Protein AF-A0A814KIV8-F1 (afdb_monomer_lite)

Organism: NCBI:txid1234261

Secondary structure (DSSP, 8-state):
--------SSHHHHHHHHHHHHHHHHHHHHHHHHHHHHHHHHHHHHHHHHHHHHHHHHHHHHHHHHHHHHHH--HHHHHHHHHHHTTS---TTSHHHHHHHHHHHHHHHHHT----------------TTS----EEE-TTS-EEEE--SS-----S-TTS-GGGSPPPPSPP--THHHHHHHHTT-S-------HHHH-TT-SSTTTSTTTSSSPPTT--------SSSS-TTS------SS-EEEEEE---SSS-TTTTHHHHHHHHHHHHHHHHHHHTT---SS-EEEEEES--TTTSHHHHHHHHHHHHT-

Sequence (315 aa):
MLFHKVFRGPLPLVITTVCIIFFGIGIIIGHFAILQSSTKVINSQNEWKTKANDESLEKDYFVNFVEKFLRSVDRNKIRQNLEYYSQRTHLAGTDDDYKEALYISQKWRDDGLSVTIHPYQGLLSYPHQTQPNIVSIFNGNGDIIYRTNGSELTYSQDEHLPVKQIVKPFLAFTPNGTVQFAEQHGAIGVILFSDPVDFAPLGTTDERVYPNSFYMPDMGIQRGSAYLGSGDILTQNYPATDRYVIVGNHFDSWTFGSIDDGSGMAISFELVRIFGIWLKAGWRPKRSIVFCAFGAEEYSTIGSMEWVQVAKSSF

Structure (mmCIF, N/CA/C/O backbone):
data_AF-A0A814KIV8-F1
#
_entry.id   AF-A0A814KIV8-F1
#
loop_
_atom_site.group_PDB
_atom_site.id
_atom_site.type_symbol
_atom_site.label_atom_id
_atom_site.label_alt_id
_atom_site.label_comp_id
_atom_site.label_asym_id
_atom_site.label_entity_id
_atom_site.label_seq_id
_atom_site.pdbx_PDB_ins_code
_atom_site.Cartn_x
_atom_site.Cartn_y
_atom_site.Cartn_z
_atom_site.occupancy
_atom_site.B_iso_or_equiv
_atom_site.auth_seq_id
_atom_site.auth_comp_id
_atom_site.auth_asym_id
_atom_site.auth_atom_id
_atom_site.pdbx_PDB_model_num
ATOM 1 N N . MET A 1 1 ? -63.086 75.784 -21.384 1.00 35.34 1 MET A N 1
ATOM 2 C CA . MET A 1 1 ? -62.360 74.503 -21.267 1.00 35.34 1 MET A CA 1
ATOM 3 C C . MET A 1 1 ? -61.957 74.346 -19.807 1.00 35.34 1 MET A C 1
ATOM 5 O O . MET A 1 1 ? -61.433 75.303 -19.260 1.00 35.34 1 MET A O 1
ATOM 9 N N . LEU A 1 2 ? -62.373 73.225 -19.206 1.00 43.00 2 LEU A N 1
ATOM 10 C CA . LEU A 1 2 ? -62.189 72.708 -17.837 1.00 43.00 2 LEU A CA 1
ATOM 11 C C . LEU A 1 2 ? -61.418 73.570 -16.823 1.00 43.00 2 LEU A C 1
ATOM 13 O O . LEU A 1 2 ? -60.247 73.793 -17.053 1.00 43.00 2 LEU A O 1
ATOM 17 N N . PHE A 1 3 ? -61.997 73.853 -15.645 1.00 38.97 3 PHE A N 1
ATOM 18 C CA . PHE A 1 3 ? -61.300 73.714 -14.352 1.00 38.97 3 PHE A CA 1
ATOM 19 C C . PHE A 1 3 ? -62.302 73.675 -13.168 1.00 38.97 3 PHE A C 1
ATOM 21 O O . PHE A 1 3 ? -63.122 74.566 -12.990 1.00 38.97 3 PHE A O 1
ATOM 28 N N . HIS A 1 4 ? -62.176 72.609 -12.366 1.00 40.88 4 HIS A N 1
ATOM 29 C CA . HIS A 1 4 ? -62.480 72.484 -10.928 1.00 40.88 4 HIS A CA 1
ATOM 30 C C . HIS A 1 4 ? -63.936 72.528 -10.413 1.00 40.88 4 HIS A C 1
ATOM 32 O O . HIS A 1 4 ? -64.436 73.545 -9.941 1.00 40.88 4 HIS A O 1
ATOM 38 N N . LYS A 1 5 ? -64.540 71.335 -10.288 1.00 43.12 5 LYS A N 1
ATOM 39 C CA . LYS A 1 5 ? -65.462 71.009 -9.184 1.00 43.12 5 LYS A CA 1
ATOM 40 C C . LYS A 1 5 ? -64.733 70.102 -8.189 1.00 43.12 5 LYS A C 1
ATOM 42 O O . LYS A 1 5 ? -64.516 68.924 -8.449 1.00 43.12 5 LYS A O 1
ATOM 47 N N . VAL A 1 6 ? -64.327 70.694 -7.070 1.00 50.09 6 VAL A N 1
ATOM 48 C CA . VAL A 1 6 ? -63.719 70.030 -5.912 1.00 50.09 6 VAL A CA 1
ATOM 49 C C . VAL A 1 6 ? -64.803 69.244 -5.167 1.00 50.09 6 VAL A C 1
ATOM 51 O O . VAL A 1 6 ? -65.851 69.793 -4.825 1.00 50.09 6 VAL A O 1
ATOM 54 N N . PHE A 1 7 ? -64.554 67.954 -4.937 1.00 47.59 7 PHE A N 1
ATOM 55 C CA . PHE A 1 7 ? -65.412 67.053 -4.168 1.00 47.59 7 PHE A CA 1
ATOM 56 C C . PHE A 1 7 ? -65.597 67.568 -2.728 1.00 47.59 7 PHE A C 1
ATOM 58 O O . PHE A 1 7 ? -64.665 67.562 -1.928 1.00 47.59 7 PHE A O 1
ATOM 65 N N . ARG A 1 8 ? -66.824 67.980 -2.389 1.00 51.19 8 ARG A N 1
ATOM 66 C CA . ARG A 1 8 ? -67.315 68.141 -1.013 1.00 51.19 8 ARG A CA 1
ATOM 67 C C . ARG A 1 8 ? -68.163 66.915 -0.661 1.00 51.19 8 ARG A C 1
ATOM 69 O O . ARG A 1 8 ? -69.315 66.827 -1.064 1.00 51.19 8 ARG A O 1
ATOM 76 N N . GLY A 1 9 ? -67.575 65.973 0.070 1.00 55.66 9 GLY A N 1
ATOM 77 C CA . GLY A 1 9 ? -68.227 64.810 0.683 1.00 55.66 9 GLY A CA 1
ATOM 78 C C . GLY A 1 9 ? -67.319 64.247 1.787 1.00 55.66 9 GLY A C 1
ATOM 79 O O . GLY A 1 9 ? -66.125 64.536 1.752 1.00 55.66 9 GLY A O 1
ATOM 80 N N . PRO A 1 10 ? -67.819 63.470 2.767 1.00 54.91 10 PRO A N 1
ATOM 81 C CA . PRO A 1 10 ? -67.071 63.079 3.979 1.00 54.91 10 PRO A CA 1
ATOM 82 C C . PRO A 1 10 ? -65.912 62.090 3.731 1.00 54.91 10 PRO A C 1
ATOM 84 O O . PRO A 1 10 ? -65.222 61.684 4.664 1.00 54.91 10 PRO A O 1
ATOM 87 N N . LEU A 1 11 ? -65.669 61.725 2.471 1.00 54.91 11 LEU A N 1
ATOM 88 C CA . LEU A 1 11 ? -64.679 60.744 2.034 1.00 54.91 11 LEU A CA 1
ATOM 89 C C . LEU A 1 11 ? -63.227 61.044 2.484 1.00 54.91 11 LEU A C 1
ATOM 91 O O . LEU A 1 11 ? -62.563 60.107 2.920 1.00 54.91 11 LEU A O 1
ATOM 95 N N . PRO A 1 12 ? -62.721 62.299 2.476 1.00 57.53 12 PRO A N 1
ATOM 96 C CA . PRO A 1 12 ? -61.362 62.594 2.939 1.00 57.53 12 PRO A CA 1
ATOM 97 C C . PRO A 1 12 ? -61.195 62.374 4.446 1.00 57.53 12 PRO A C 1
ATOM 99 O O . PRO A 1 12 ? -60.136 61.941 4.897 1.00 57.53 12 PRO A O 1
ATOM 102 N N . LEU A 1 13 ? -62.244 62.640 5.232 1.00 62.53 13 LEU A N 1
ATOM 103 C CA . LEU A 1 13 ? -62.204 62.505 6.687 1.00 62.53 13 LEU A CA 1
ATOM 104 C C . LEU A 1 13 ? -62.189 61.029 7.093 1.00 62.53 13 LEU A C 1
ATOM 106 O O . LEU A 1 13 ? -61.369 60.637 7.914 1.00 62.53 13 LEU A O 1
ATOM 110 N N . VAL A 1 14 ? -63.009 60.200 6.437 1.00 70.06 14 VAL A N 1
ATOM 111 C CA . VAL A 1 14 ? -63.037 58.745 6.662 1.00 70.06 14 VAL A CA 1
ATOM 112 C C . VAL A 1 14 ? -61.694 58.105 6.306 1.00 70.06 14 VAL A C 1
ATOM 114 O O . VAL A 1 14 ? -61.171 57.320 7.091 1.00 70.06 14 VAL A O 1
ATOM 117 N N . ILE A 1 15 ? -61.090 58.483 5.172 1.00 71.12 15 ILE A N 1
ATOM 118 C CA . ILE A 1 15 ? -59.766 57.977 4.775 1.00 71.12 15 ILE A CA 1
ATOM 119 C C . ILE A 1 15 ? -58.702 58.381 5.805 1.00 71.12 15 ILE A C 1
ATOM 121 O O . ILE A 1 15 ? -57.893 57.551 6.212 1.00 71.12 15 ILE A O 1
ATOM 125 N N . THR A 1 16 ? -58.739 59.625 6.289 1.00 70.69 16 THR A N 1
ATOM 126 C CA . THR A 1 16 ? -57.778 60.110 7.291 1.00 70.69 16 THR A CA 1
ATOM 127 C C . THR A 1 16 ? -57.926 59.364 8.622 1.00 70.69 16 THR A C 1
ATOM 129 O O . THR A 1 16 ? -56.928 58.944 9.204 1.00 70.69 16 THR A O 1
ATOM 132 N N . THR A 1 17 ? -59.158 59.124 9.085 1.00 74.44 17 THR A N 1
ATOM 133 C CA . THR A 1 17 ? -59.417 58.357 10.315 1.00 74.44 17 THR A CA 1
ATOM 134 C C . THR A 1 17 ? -58.957 56.904 10.190 1.00 74.44 17 THR A C 1
ATOM 136 O O . THR A 1 17 ? -58.329 56.382 11.109 1.00 74.44 17 THR A O 1
ATOM 139 N N . VAL A 1 18 ? -59.198 56.261 9.044 1.00 79.00 18 VAL A N 1
ATOM 140 C CA . VAL A 1 18 ? -58.747 54.885 8.782 1.00 79.00 18 VAL A CA 1
ATOM 141 C C . VAL A 1 18 ? -57.216 54.799 8.778 1.00 79.00 18 VAL A C 1
ATOM 143 O O . VAL A 1 18 ? -56.657 53.905 9.413 1.00 79.00 18 VAL A O 1
ATOM 146 N N . CYS A 1 19 ? -56.521 55.761 8.164 1.00 73.94 19 CYS A N 1
ATOM 147 C CA . CYS A 1 19 ? -55.056 55.811 8.177 1.00 73.94 19 CYS A CA 1
ATOM 148 C C . CYS A 1 19 ? -54.475 55.963 9.593 1.00 73.94 19 CYS A C 1
ATOM 150 O O . CYS A 1 19 ? -53.490 55.301 9.914 1.00 73.94 19 CYS A O 1
ATOM 152 N N . ILE A 1 20 ? -55.090 56.780 10.458 1.00 80.75 20 ILE A N 1
ATOM 153 C CA . ILE A 1 20 ? -54.644 56.950 11.854 1.00 80.75 20 ILE A CA 1
ATOM 154 C C . ILE A 1 20 ? -54.809 55.646 12.646 1.00 80.75 20 ILE A C 1
ATOM 156 O O . ILE A 1 20 ? -53.914 55.274 13.405 1.00 80.75 20 ILE A O 1
ATOM 160 N N . ILE A 1 21 ? -55.912 54.921 12.436 1.00 83.62 21 ILE A N 1
ATOM 161 C CA . ILE A 1 21 ? -56.153 53.627 13.091 1.00 83.62 21 ILE A CA 1
ATOM 162 C C . ILE A 1 21 ? -55.108 52.597 12.646 1.00 83.62 21 ILE A C 1
ATOM 164 O O . ILE A 1 21 ? -54.489 51.954 13.494 1.00 83.62 21 ILE A O 1
ATOM 168 N N . PHE A 1 22 ? -54.849 52.470 11.340 1.00 78.50 22 PHE A N 1
ATOM 169 C CA . PHE A 1 22 ? -53.830 51.540 10.837 1.00 78.50 22 PHE A CA 1
ATOM 170 C C . PHE A 1 22 ? -52.415 51.910 11.293 1.00 78.50 22 PHE A C 1
ATOM 172 O O . PHE A 1 22 ? -51.631 51.018 11.614 1.00 78.50 22 PHE A O 1
ATOM 179 N N . PHE A 1 23 ? -52.094 53.203 11.395 1.00 77.06 23 PHE A N 1
ATOM 180 C CA . PHE A 1 23 ? -50.808 53.656 11.923 1.00 77.06 23 PHE A CA 1
ATOM 181 C C . PHE A 1 23 ? -50.654 53.323 13.416 1.00 77.06 23 PHE A C 1
ATOM 183 O O . PHE A 1 23 ? -49.614 52.812 13.830 1.00 77.06 23 PHE A O 1
ATOM 190 N N . GLY A 1 24 ? -51.710 53.515 14.216 1.00 82.00 24 GLY A N 1
ATOM 191 C CA . GLY A 1 24 ? -51.735 53.123 15.628 1.00 82.00 24 GLY A CA 1
ATOM 192 C C . GLY A 1 24 ? -51.576 51.613 15.831 1.00 82.00 24 GLY A C 1
ATOM 193 O O . GLY A 1 24 ? -50.772 51.184 16.658 1.00 82.00 24 GLY A O 1
ATOM 194 N N . ILE A 1 25 ? -52.270 50.798 15.028 1.00 84.62 25 ILE A N 1
ATOM 195 C CA . ILE A 1 25 ? -52.121 49.333 15.036 1.00 84.62 25 ILE A CA 1
ATOM 196 C C . ILE A 1 25 ? -50.693 48.935 14.636 1.00 84.62 25 ILE A C 1
ATOM 198 O O . ILE A 1 25 ? -50.098 48.077 15.284 1.00 84.62 25 ILE A O 1
ATOM 202 N N . GLY A 1 26 ? -50.110 49.590 13.6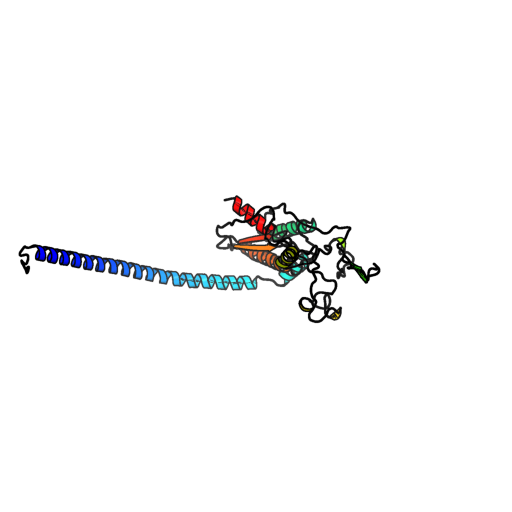26 1.00 77.44 26 GLY A N 1
ATOM 203 C CA . GLY A 1 26 ? -48.725 49.368 13.205 1.00 77.44 26 GLY A CA 1
ATOM 204 C C . GLY A 1 26 ? -47.704 49.647 14.313 1.00 77.44 26 GLY A C 1
ATOM 205 O O . GLY A 1 26 ? -46.784 48.852 14.503 1.00 77.44 26 GLY A O 1
ATOM 206 N N . ILE A 1 27 ? -47.893 50.714 15.098 1.00 80.56 27 ILE A N 1
ATOM 207 C CA . ILE A 1 27 ? -47.038 51.029 16.256 1.00 80.56 27 ILE A CA 1
ATOM 208 C C . ILE A 1 27 ? -47.179 49.968 17.351 1.00 80.56 27 ILE A C 1
ATOM 210 O O . ILE A 1 27 ? -46.173 49.536 17.909 1.00 80.56 27 ILE A O 1
ATOM 214 N N . ILE A 1 28 ? -48.403 49.521 17.647 1.00 82.00 28 ILE A N 1
ATOM 215 C CA . ILE A 1 28 ? -48.654 48.493 18.667 1.00 82.00 28 ILE A CA 1
ATOM 216 C C . ILE A 1 28 ? -48.010 47.164 18.252 1.00 82.00 28 ILE A C 1
ATOM 218 O O . ILE A 1 28 ? -47.276 46.566 19.039 1.00 82.00 28 ILE A O 1
ATOM 222 N N . ILE A 1 29 ? -48.213 46.732 17.002 1.00 78.69 29 ILE A N 1
ATOM 223 C CA . ILE A 1 29 ? -47.579 45.525 16.455 1.00 78.69 29 ILE A CA 1
ATOM 224 C C . ILE A 1 29 ? -46.054 45.668 16.487 1.00 78.69 29 ILE A C 1
ATOM 226 O O . ILE A 1 29 ? -45.375 44.751 16.940 1.00 78.69 29 ILE A O 1
ATOM 230 N N . GLY A 1 30 ? -45.511 46.820 16.081 1.00 70.19 30 GLY A N 1
ATOM 231 C CA . GLY A 1 30 ? -44.077 47.1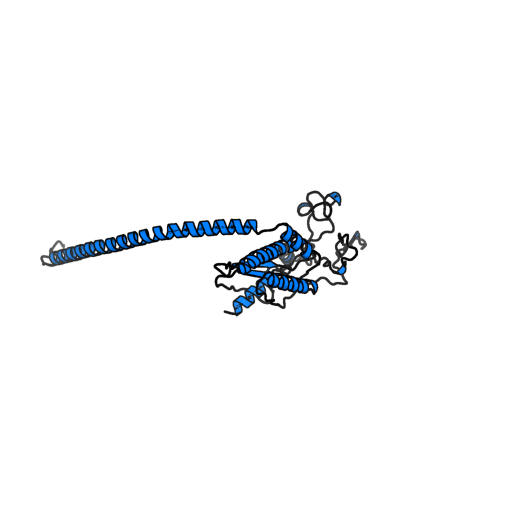02 16.146 1.00 70.19 30 GLY A CA 1
ATOM 232 C C . GLY A 1 30 ? -43.520 47.019 17.569 1.00 70.19 30 GLY A C 1
ATOM 233 O O . GLY A 1 30 ? -42.511 46.357 17.793 1.00 70.19 30 GLY A O 1
ATOM 234 N N . HIS A 1 31 ? -44.198 47.617 18.551 1.00 72.62 31 HIS A N 1
ATOM 235 C CA . HIS A 1 31 ? -43.779 47.604 19.954 1.00 72.62 31 HIS A CA 1
ATOM 236 C C . HIS A 1 31 ? -43.742 46.181 20.532 1.00 72.62 31 HIS A C 1
ATOM 238 O O . HIS A 1 31 ? -42.735 45.779 21.119 1.00 72.62 31 HIS A O 1
ATOM 244 N N . PHE A 1 32 ? -44.791 45.381 20.308 1.00 73.56 32 PHE A N 1
ATOM 245 C CA . PHE A 1 32 ? -44.845 44.003 20.808 1.00 73.56 32 PHE A CA 1
ATOM 246 C C . PHE A 1 32 ? -43.939 43.037 20.025 1.00 73.56 32 PHE A C 1
ATOM 248 O O . PHE A 1 32 ? -43.352 42.139 20.630 1.00 73.56 32 PHE A O 1
ATOM 255 N N . ALA A 1 33 ? -43.741 43.243 18.719 1.00 67.75 33 ALA A N 1
ATOM 256 C CA . ALA A 1 33 ? -42.797 42.462 17.916 1.00 67.75 33 ALA A CA 1
ATOM 257 C C . ALA A 1 33 ? -41.332 42.752 18.295 1.00 67.75 33 ALA A C 1
ATOM 259 O O . ALA A 1 33 ? -40.523 41.828 18.391 1.00 67.75 33 ALA A O 1
ATOM 260 N N . ILE A 1 34 ? -40.986 44.014 18.583 1.00 58.50 34 ILE A N 1
ATOM 261 C CA . ILE A 1 34 ? -39.645 44.408 19.049 1.00 58.50 34 ILE A CA 1
ATOM 262 C C . ILE A 1 34 ? -39.390 43.916 20.482 1.00 58.50 34 ILE A C 1
ATOM 264 O O . ILE A 1 34 ? -38.271 43.495 20.788 1.00 58.50 34 ILE A O 1
ATOM 268 N N . LEU A 1 35 ? -40.409 43.887 21.348 1.00 55.06 35 LEU A N 1
ATOM 269 C CA . LEU A 1 35 ? -40.305 43.281 22.680 1.00 55.06 35 LEU A CA 1
ATOM 270 C C . LEU A 1 35 ? -40.113 41.760 22.599 1.00 55.06 35 LEU A C 1
ATOM 272 O O . LEU A 1 35 ? -39.230 41.233 23.274 1.00 55.06 35 LEU A O 1
ATOM 276 N N . GLN A 1 36 ? -40.839 41.048 21.729 1.00 55.00 36 GLN A N 1
ATOM 277 C CA . GLN A 1 36 ? -40.594 39.617 21.495 1.00 55.00 36 GLN A CA 1
ATOM 278 C C . GLN A 1 36 ? -39.199 39.354 20.916 1.00 55.00 36 GLN A C 1
ATOM 280 O O . GLN A 1 36 ? -38.526 38.433 21.375 1.00 55.00 36 GLN A O 1
ATOM 285 N N . SER A 1 37 ? -38.733 40.181 19.974 1.00 51.12 37 SER A N 1
ATOM 286 C CA . SER A 1 37 ? -37.370 40.124 19.431 1.00 51.12 37 SER A CA 1
ATOM 287 C C . SER A 1 37 ? -36.320 40.331 20.524 1.00 51.12 37 SER A C 1
ATOM 289 O O . SER A 1 37 ? -35.412 39.520 20.666 1.00 51.12 37 SER A O 1
ATOM 291 N N . SER A 1 38 ? -36.478 41.361 21.356 1.00 48.19 38 SER A N 1
ATOM 292 C CA . SER A 1 38 ? -35.564 41.656 22.466 1.00 48.19 38 SER A CA 1
ATOM 293 C C . SER A 1 38 ? -35.549 40.537 23.512 1.00 48.19 38 SER A C 1
ATOM 295 O O . SER A 1 38 ? -34.486 40.166 23.995 1.00 48.19 38 SER A O 1
ATOM 297 N N . THR A 1 39 ? -36.700 39.924 23.805 1.00 52.62 39 THR A N 1
ATOM 298 C CA . THR A 1 39 ? -36.793 38.787 24.741 1.00 52.62 39 THR A CA 1
ATOM 299 C C . THR A 1 39 ? -36.157 37.519 24.155 1.00 52.62 39 THR A C 1
ATOM 301 O O . THR A 1 39 ? -35.467 36.791 24.865 1.00 52.62 39 THR A O 1
ATOM 304 N N . LYS A 1 40 ? -36.304 37.277 22.841 1.00 49.62 40 LYS A N 1
ATOM 305 C CA . LYS A 1 40 ? -35.596 36.206 22.113 1.00 49.62 40 LYS A CA 1
ATOM 306 C C . LYS A 1 40 ? -34.084 36.430 22.103 1.00 49.62 40 LYS A C 1
ATOM 308 O O . LYS A 1 40 ? -33.337 35.477 22.290 1.00 49.62 40 LYS A O 1
ATOM 313 N N . VAL A 1 41 ? -33.638 37.675 21.934 1.00 51.03 41 VAL A N 1
ATOM 314 C CA . VAL A 1 41 ? -32.218 38.049 21.975 1.00 51.03 41 VAL A CA 1
ATOM 315 C C . VAL A 1 41 ? -31.654 37.872 23.384 1.00 51.03 41 VAL A C 1
ATOM 317 O O . VAL A 1 41 ? -30.605 37.257 23.519 1.00 51.03 41 VAL A O 1
ATOM 320 N N . ILE A 1 42 ? -32.358 38.290 24.439 1.00 48.94 42 ILE A N 1
ATOM 321 C CA . ILE A 1 42 ? -31.920 38.094 25.833 1.00 48.94 42 ILE A CA 1
ATOM 322 C C . ILE A 1 42 ? -31.894 36.601 26.214 1.00 48.94 42 ILE A C 1
ATOM 324 O O . ILE A 1 42 ? -30.946 36.153 26.857 1.00 48.94 42 ILE A O 1
ATOM 328 N N . ASN A 1 43 ? -32.860 35.798 25.753 1.00 47.75 43 ASN A N 1
ATOM 329 C CA . ASN A 1 43 ? -32.842 34.343 25.957 1.00 47.75 43 ASN A CA 1
ATOM 330 C C . ASN A 1 43 ? -31.713 33.660 25.165 1.00 47.75 43 ASN A C 1
ATOM 332 O O . ASN A 1 43 ? -30.999 32.840 25.734 1.00 47.75 43 ASN A O 1
ATOM 336 N N . SER A 1 44 ? -31.455 34.078 23.919 1.00 49.16 44 SER A N 1
ATOM 337 C CA . SER A 1 44 ? -30.261 33.652 23.167 1.00 49.16 44 SER A CA 1
ATOM 338 C C . SER A 1 44 ? -28.961 34.116 23.837 1.00 49.16 44 SER A C 1
ATOM 340 O O . SER A 1 44 ? -27.928 33.456 23.728 1.00 49.16 44 SER A O 1
ATOM 342 N N . GLN A 1 45 ? -29.016 35.226 24.591 1.00 44.12 45 GLN A N 1
ATOM 343 C CA . GLN A 1 45 ? -27.880 35.726 25.347 1.00 44.12 45 GLN A CA 1
ATOM 344 C C . GLN A 1 45 ? -27.559 34.928 26.615 1.00 44.12 45 GLN A C 1
ATOM 346 O O . GLN A 1 45 ? -26.401 34.797 27.010 1.00 44.12 45 GLN A O 1
ATOM 351 N N . ASN A 1 46 ? -28.576 34.328 27.218 1.00 45.62 46 ASN A N 1
ATOM 352 C CA . ASN A 1 46 ? -28.395 33.389 28.317 1.00 45.62 46 ASN A CA 1
ATOM 353 C C . ASN A 1 46 ? -28.028 31.973 27.811 1.00 45.62 46 ASN A C 1
ATOM 355 O O . ASN A 1 46 ? -27.338 31.238 28.519 1.00 45.62 46 ASN A O 1
ATOM 359 N N . GLU A 1 47 ? -28.370 31.620 26.563 1.00 43.03 47 GLU A N 1
ATOM 360 C CA . GLU A 1 47 ? -27.878 30.409 25.878 1.00 43.03 47 GLU A CA 1
ATOM 361 C C . GLU A 1 47 ? -26.399 30.501 25.442 1.00 43.03 47 GLU A C 1
ATOM 363 O O . GLU A 1 47 ? -25.674 29.511 25.541 1.00 43.03 47 GLU A O 1
ATOM 368 N N . TRP A 1 48 ? -25.875 31.662 25.011 1.00 36.03 48 TRP A N 1
ATOM 369 C CA . TRP A 1 48 ? -24.430 31.756 24.705 1.00 36.03 48 TRP A CA 1
ATOM 370 C C . TRP A 1 48 ? -23.559 31.687 25.961 1.00 36.03 48 TRP A C 1
ATOM 372 O O . TRP A 1 48 ? -22.461 31.139 25.911 1.00 36.03 48 TRP A O 1
ATOM 382 N N . LYS A 1 49 ? -24.050 32.177 27.108 1.00 39.59 49 LYS A N 1
ATOM 383 C CA . LYS A 1 49 ? -23.337 32.048 28.389 1.00 39.59 49 LYS A CA 1
ATOM 384 C C . LYS A 1 49 ? -23.286 30.609 28.904 1.00 39.59 49 LYS A C 1
ATOM 386 O O . LYS A 1 49 ? -22.376 30.279 29.654 1.00 39.59 49 LYS A O 1
ATOM 391 N N . THR A 1 50 ? -24.214 29.750 28.483 1.00 46.50 50 THR A N 1
ATOM 392 C CA . THR A 1 50 ? -24.142 28.302 28.739 1.00 46.50 50 THR A CA 1
ATOM 393 C C . THR A 1 50 ? -23.277 27.576 27.701 1.00 46.50 50 THR A C 1
ATOM 395 O O . THR A 1 50 ? -22.549 26.664 28.081 1.00 46.50 50 THR A O 1
ATOM 398 N N . LYS A 1 51 ? -23.228 28.037 26.439 1.00 43.47 51 LYS A N 1
ATOM 399 C CA . LYS A 1 51 ? -22.289 27.526 25.413 1.00 43.47 51 LYS A CA 1
ATOM 400 C C . LYS A 1 51 ? -20.819 27.897 25.634 1.00 43.47 51 LYS A C 1
ATOM 402 O O . LYS A 1 51 ? -19.950 27.126 25.250 1.00 43.47 51 LYS A O 1
ATOM 407 N N . ALA A 1 52 ? -20.518 29.026 26.273 1.00 42.78 52 ALA A N 1
ATOM 408 C CA . ALA A 1 52 ? -19.134 29.427 26.551 1.00 42.78 52 ALA A CA 1
ATOM 409 C C . ALA A 1 52 ? -18.407 28.461 27.512 1.00 42.78 52 ALA A C 1
ATOM 411 O O . ALA A 1 52 ? -17.193 28.307 27.418 1.00 42.78 52 ALA A O 1
ATOM 412 N N . ASN A 1 53 ? -19.147 27.770 28.388 1.00 45.91 53 ASN A N 1
ATOM 413 C CA . ASN A 1 53 ? -18.601 26.696 29.226 1.00 45.91 53 ASN A CA 1
ATOM 414 C C . ASN A 1 53 ? -18.406 25.383 28.441 1.00 45.91 53 ASN A C 1
ATOM 416 O O . ASN A 1 53 ? -17.534 24.589 28.784 1.00 45.91 53 ASN A O 1
ATOM 420 N N . ASP A 1 54 ? -19.198 25.160 27.389 1.00 50.69 54 ASP A N 1
ATOM 421 C CA . ASP A 1 54 ? -19.141 23.974 26.524 1.00 50.69 54 ASP A CA 1
ATOM 422 C C . ASP A 1 54 ? -17.960 24.063 25.539 1.00 50.69 54 ASP A C 1
ATOM 424 O O . ASP A 1 54 ? -17.220 23.102 25.364 1.00 50.69 54 ASP A O 1
ATOM 428 N N . GLU A 1 55 ? -17.675 25.253 24.992 1.00 50.75 55 GLU A N 1
ATOM 429 C CA . GLU A 1 55 ? -16.496 25.484 24.141 1.00 50.75 55 GLU A CA 1
ATOM 430 C C . GLU A 1 55 ? -15.172 25.337 24.904 1.00 50.75 55 GLU A C 1
ATOM 432 O O . GLU A 1 55 ? -14.211 24.789 24.361 1.00 50.75 55 GLU A O 1
ATOM 437 N N . SER A 1 56 ? -15.096 25.782 26.166 1.00 53.44 56 SER A N 1
ATOM 438 C CA . SER A 1 56 ? -13.901 25.562 26.990 1.00 53.44 56 SER A CA 1
ATOM 439 C C . SER A 1 56 ? -13.702 24.083 27.322 1.00 53.44 56 SER A C 1
ATOM 441 O O . SER A 1 56 ? -12.582 23.593 27.234 1.00 53.44 56 SER A O 1
ATOM 443 N N . LEU A 1 57 ? -14.781 23.352 27.627 1.00 54.22 57 LEU A N 1
ATOM 444 C CA . LEU A 1 57 ? -14.724 21.918 27.924 1.00 54.22 57 LEU A CA 1
ATOM 445 C C . LEU A 1 57 ? -14.404 21.078 26.680 1.00 54.22 57 LEU A C 1
ATOM 447 O O . LEU A 1 57 ? -13.603 20.149 26.772 1.00 54.22 57 LEU A O 1
ATOM 451 N N . GLU A 1 58 ? -14.971 21.400 25.512 1.00 52.88 58 GLU A N 1
ATOM 452 C CA . GLU A 1 58 ? -14.629 20.738 24.246 1.00 52.88 58 GLU A CA 1
ATOM 453 C C . GLU A 1 58 ? -13.181 21.032 23.835 1.00 52.88 58 GLU A C 1
ATOM 455 O O . GLU A 1 58 ? -12.478 20.129 23.373 1.00 52.88 58 GLU A O 1
ATOM 460 N N . LYS A 1 59 ? -12.700 22.263 24.051 1.00 55.31 59 LYS A N 1
ATOM 461 C CA . LYS A 1 59 ? -11.303 22.635 23.801 1.00 55.31 59 LYS A CA 1
ATOM 462 C C . LYS A 1 59 ? -10.345 21.916 24.749 1.00 55.31 59 LYS A C 1
ATOM 464 O O . LYS A 1 59 ? -9.351 21.365 24.282 1.00 55.31 59 LYS A O 1
ATOM 469 N N . ASP A 1 60 ? -10.657 21.856 26.040 1.00 62.12 60 ASP A N 1
ATOM 470 C CA . ASP A 1 60 ? -9.853 21.138 27.032 1.00 62.12 60 ASP A CA 1
ATOM 471 C C . ASP A 1 60 ? -9.858 19.631 26.760 1.00 62.12 60 ASP A C 1
ATOM 473 O O . ASP A 1 60 ? -8.817 18.978 26.829 1.00 62.12 60 ASP A O 1
ATOM 477 N N . TYR A 1 61 ? -11.004 19.062 26.379 1.00 63.56 61 TYR A N 1
ATOM 478 C CA . TYR A 1 61 ? -11.094 17.669 25.946 1.00 63.56 61 TYR A CA 1
ATOM 479 C C . TYR A 1 61 ? -10.242 17.412 24.699 1.00 63.56 61 TYR A C 1
ATOM 481 O O . TYR A 1 61 ? -9.504 16.428 24.655 1.00 63.56 61 TYR A O 1
ATOM 489 N N . PHE A 1 62 ? -10.305 18.295 23.700 1.00 62.66 62 PHE A N 1
ATOM 490 C CA . PHE A 1 62 ? -9.527 18.173 22.471 1.00 62.66 62 PHE A CA 1
ATOM 491 C C . PHE A 1 62 ? -8.019 18.258 22.733 1.00 62.66 62 PHE A C 1
ATOM 493 O O . PHE A 1 62 ? -7.275 17.402 22.262 1.00 62.66 62 PHE A O 1
ATOM 500 N N . VAL A 1 63 ? -7.562 19.232 23.524 1.00 67.00 63 VAL A N 1
ATOM 501 C CA . VAL A 1 63 ? -6.141 19.377 23.881 1.00 67.00 63 VAL A CA 1
ATOM 502 C C . VAL A 1 63 ? -5.655 18.156 24.661 1.00 67.00 63 VAL A C 1
ATOM 504 O O . VAL A 1 63 ? -4.655 17.549 24.281 1.00 67.00 63 VAL A O 1
ATOM 507 N N . ASN A 1 64 ? -6.406 17.718 25.677 1.00 75.94 64 ASN A N 1
ATOM 508 C CA . ASN A 1 64 ? -6.070 16.518 26.447 1.00 75.94 64 ASN A CA 1
ATOM 509 C C . ASN A 1 64 ? -6.044 15.256 25.571 1.00 75.94 64 ASN A C 1
ATOM 511 O O . ASN A 1 64 ? -5.175 14.399 25.739 1.00 75.94 64 ASN A O 1
ATOM 515 N N . PHE A 1 65 ? -6.976 15.133 24.621 1.00 78.44 65 PHE A N 1
ATOM 516 C CA . PHE A 1 65 ? -6.990 14.044 23.649 1.00 78.44 65 PHE A CA 1
ATOM 517 C C . PHE A 1 65 ? -5.738 14.069 22.772 1.00 78.44 65 PHE A C 1
ATOM 519 O O . PHE A 1 65 ? -5.076 13.040 22.654 1.00 78.44 65 PHE A O 1
ATOM 526 N N . VAL A 1 66 ? -5.400 15.221 22.182 1.00 77.81 66 VAL A N 1
ATOM 527 C CA . VAL A 1 66 ? -4.243 15.369 21.287 1.00 77.81 66 VAL A CA 1
ATOM 528 C C . VAL A 1 66 ? -2.948 15.070 22.033 1.00 77.81 66 VAL A C 1
ATOM 530 O O . VAL A 1 66 ? -2.139 14.285 21.546 1.00 77.81 66 VAL A O 1
ATOM 533 N N . GLU A 1 67 ? -2.761 15.607 23.238 1.00 82.19 67 GLU A N 1
ATOM 534 C CA . GLU A 1 67 ? -1.573 15.316 24.045 1.00 82.19 67 GLU A CA 1
ATOM 535 C C . GLU A 1 67 ? -1.470 13.833 24.404 1.00 82.19 67 GLU A C 1
ATOM 537 O O . GLU A 1 67 ? -0.410 13.222 24.247 1.00 82.19 67 GLU A O 1
ATOM 542 N N . LYS A 1 68 ? -2.575 13.227 24.856 1.00 86.25 68 LYS A N 1
ATOM 543 C CA . LYS A 1 68 ? -2.617 11.795 25.169 1.00 86.25 68 LYS A CA 1
ATOM 544 C C . LYS A 1 68 ? -2.327 10.948 23.929 1.00 86.25 68 LYS A C 1
ATOM 546 O O . LYS A 1 68 ? -1.610 9.951 24.031 1.00 86.25 68 LYS A O 1
ATOM 551 N N . PHE A 1 69 ? -2.869 11.335 22.776 1.00 87.38 69 PHE A N 1
ATOM 552 C CA . PHE A 1 69 ? -2.657 10.661 21.500 1.00 87.38 69 PHE A CA 1
ATOM 553 C C . PHE A 1 69 ? -1.187 10.727 21.090 1.00 87.38 69 PHE A C 1
ATOM 555 O O . PHE A 1 69 ? -0.568 9.682 20.917 1.00 87.38 69 PHE A O 1
ATOM 562 N N . LEU A 1 70 ? -0.601 11.927 21.040 1.00 87.12 70 LEU A N 1
ATOM 563 C CA . LEU A 1 70 ? 0.803 12.128 20.673 1.00 87.12 70 LEU A CA 1
ATOM 564 C C . LEU A 1 70 ? 1.761 11.362 21.593 1.00 87.12 70 LEU A C 1
ATOM 566 O O . LEU A 1 70 ? 2.743 10.804 21.118 1.00 87.12 70 LEU A O 1
ATOM 570 N N . ARG A 1 71 ? 1.455 11.267 22.894 1.00 92.06 71 ARG A N 1
ATOM 571 C CA . ARG A 1 71 ? 2.230 10.455 23.850 1.00 92.06 71 ARG A CA 1
ATOM 572 C C . ARG A 1 71 ? 2.057 8.945 23.671 1.00 92.06 71 ARG A C 1
ATOM 574 O O . ARG A 1 71 ? 2.877 8.188 24.178 1.00 92.06 71 ARG A O 1
ATOM 581 N N . SER A 1 72 ? 0.981 8.506 23.019 1.00 93.94 72 SER A N 1
ATOM 582 C CA . SER A 1 72 ? 0.704 7.084 22.778 1.00 93.94 72 SER A CA 1
ATOM 583 C C . SER A 1 72 ? 1.391 6.549 21.518 1.00 93.94 72 SER A C 1
ATOM 585 O O . SER A 1 72 ? 1.518 5.330 21.391 1.00 93.94 72 SER A O 1
ATOM 587 N N . VAL A 1 73 ? 1.821 7.441 20.616 1.00 94.56 73 VAL A N 1
ATOM 588 C CA . VAL A 1 73 ? 2.555 7.096 19.392 1.00 94.56 73 VAL A CA 1
ATOM 589 C C . VAL A 1 73 ? 3.958 6.615 19.741 1.00 94.56 73 VAL A C 1
ATOM 591 O O . VAL A 1 73 ? 4.753 7.344 20.331 1.00 94.56 73 VAL A O 1
ATOM 594 N N . ASP A 1 74 ? 4.280 5.394 19.323 1.00 96.06 74 ASP A N 1
ATOM 595 C CA . ASP A 1 74 ? 5.585 4.778 19.521 1.00 96.06 74 ASP A CA 1
ATOM 596 C C . ASP A 1 74 ? 6.311 4.600 18.179 1.00 96.06 74 ASP A C 1
ATOM 598 O O . ASP A 1 74 ? 5.969 3.754 17.348 1.00 96.06 74 ASP A O 1
ATOM 602 N N . ARG A 1 75 ? 7.384 5.376 17.983 1.00 96.00 75 ARG A N 1
ATOM 603 C CA . ARG A 1 75 ? 8.246 5.284 16.794 1.00 96.00 75 ARG A CA 1
ATOM 604 C C . ARG A 1 75 ? 8.804 3.871 16.590 1.00 96.00 75 ARG A C 1
ATOM 606 O O . ARG A 1 75 ? 8.960 3.452 15.445 1.00 96.00 75 ARG A O 1
ATOM 613 N N . ASN A 1 76 ? 9.123 3.143 17.659 1.00 97.06 76 ASN A N 1
ATOM 614 C CA . ASN A 1 76 ? 9.679 1.796 17.538 1.00 97.06 76 ASN A CA 1
ATOM 615 C C . ASN A 1 76 ? 8.634 0.816 17.007 1.00 97.06 76 ASN A C 1
ATOM 617 O O . ASN A 1 76 ? 8.984 -0.085 16.251 1.00 97.06 76 ASN A O 1
ATOM 621 N N . LYS A 1 77 ? 7.354 1.015 17.346 1.00 96.50 77 LYS A N 1
ATOM 622 C CA . LYS A 1 77 ? 6.254 0.220 16.789 1.00 96.50 77 LYS A CA 1
ATOM 623 C C . LYS A 1 77 ? 6.045 0.505 15.313 1.00 96.50 77 LYS A C 1
ATOM 625 O O . LYS A 1 77 ? 5.946 -0.443 14.545 1.00 96.50 77 LYS A O 1
ATOM 630 N N . ILE A 1 78 ? 6.090 1.773 14.907 1.00 96.88 78 ILE A N 1
ATOM 631 C CA . ILE A 1 78 ? 6.031 2.150 13.486 1.00 96.88 78 ILE A CA 1
ATOM 632 C C . ILE A 1 78 ? 7.193 1.510 12.715 1.00 96.88 78 ILE A C 1
ATOM 634 O O . ILE A 1 78 ? 6.970 0.891 11.680 1.00 96.88 78 ILE A O 1
ATOM 638 N N . ARG A 1 79 ? 8.422 1.585 13.246 1.00 94.75 79 ARG A N 1
ATOM 639 C CA . ARG A 1 79 ? 9.595 0.945 12.633 1.00 94.75 79 ARG A CA 1
ATOM 640 C C . ARG A 1 79 ? 9.416 -0.571 12.499 1.00 94.75 79 ARG A C 1
ATOM 642 O O . ARG A 1 79 ? 9.619 -1.091 11.413 1.00 94.75 79 ARG A O 1
ATOM 649 N N . GLN A 1 80 ? 9.023 -1.260 13.572 1.00 95.00 80 GLN A N 1
ATOM 650 C CA . GLN A 1 80 ? 8.804 -2.715 13.564 1.00 95.00 80 GLN A CA 1
ATOM 651 C C . GLN A 1 80 ? 7.712 -3.125 12.573 1.00 95.00 80 GLN A C 1
ATOM 653 O O . GLN A 1 80 ? 7.857 -4.127 11.879 1.00 95.00 80 GLN A O 1
ATOM 658 N N . ASN A 1 81 ? 6.626 -2.349 12.501 1.00 95.06 81 ASN A N 1
ATOM 659 C CA . ASN A 1 81 ? 5.561 -2.584 11.536 1.00 95.06 81 ASN A CA 1
ATOM 660 C C . ASN A 1 81 ? 6.099 -2.461 10.103 1.00 95.06 81 ASN A C 1
ATOM 662 O O . ASN A 1 81 ? 5.877 -3.367 9.312 1.00 95.06 81 ASN A O 1
ATOM 666 N N . LEU A 1 82 ? 6.844 -1.394 9.789 1.00 94.62 82 LEU A N 1
ATOM 667 C CA . LEU A 1 82 ? 7.404 -1.186 8.451 1.00 94.62 82 LEU A CA 1
ATOM 668 C C . LEU A 1 82 ? 8.437 -2.257 8.069 1.00 94.62 82 LEU A C 1
ATOM 670 O O . LEU A 1 82 ? 8.435 -2.749 6.942 1.00 94.62 82 LEU A O 1
ATOM 674 N N . GLU A 1 83 ? 9.308 -2.635 9.006 1.00 90.19 83 GLU A N 1
ATOM 675 C CA . GLU A 1 83 ? 10.289 -3.705 8.804 1.00 90.19 83 GLU A CA 1
ATOM 676 C C . GLU A 1 83 ? 9.619 -5.040 8.502 1.00 90.19 83 GLU A C 1
ATOM 678 O O . GLU A 1 83 ? 10.113 -5.769 7.657 1.00 90.19 83 GLU A O 1
ATOM 683 N N . TYR A 1 84 ? 8.530 -5.381 9.194 1.00 87.44 84 TYR A N 1
ATOM 684 C CA . TYR A 1 84 ? 7.787 -6.607 8.913 1.00 87.44 84 TYR A CA 1
ATOM 685 C C . TYR A 1 84 ? 7.098 -6.535 7.552 1.00 87.44 84 TYR A C 1
ATOM 687 O O . TYR A 1 84 ? 7.215 -7.454 6.747 1.00 87.44 84 TYR A O 1
ATOM 695 N N . TYR A 1 85 ? 6.404 -5.427 7.310 1.00 85.38 85 TYR A N 1
ATOM 696 C CA . TYR A 1 85 ? 5.566 -5.235 6.137 1.00 85.38 85 TYR A CA 1
ATOM 697 C C . TYR A 1 85 ? 6.374 -5.292 4.836 1.00 85.38 85 TYR A C 1
ATOM 699 O O . TYR A 1 85 ? 6.003 -5.979 3.896 1.00 85.38 85 TYR A O 1
ATOM 707 N N . SER A 1 86 ? 7.558 -4.677 4.827 1.00 87.00 86 SER A N 1
ATOM 708 C CA . SER A 1 86 ? 8.410 -4.613 3.635 1.00 87.00 86 SER A CA 1
ATOM 709 C C . SER A 1 86 ? 9.368 -5.797 3.439 1.00 87.00 86 SER A C 1
ATOM 711 O O . SER A 1 86 ? 10.302 -5.721 2.642 1.00 87.00 86 SER A O 1
ATOM 713 N N . GLN A 1 87 ? 9.167 -6.912 4.152 1.00 84.62 87 GLN A N 1
ATOM 714 C CA . GLN A 1 87 ? 9.986 -8.126 3.985 1.00 84.62 87 GLN A CA 1
ATOM 715 C C . GLN A 1 87 ? 9.614 -8.960 2.763 1.00 84.62 87 GLN A C 1
ATOM 717 O O . GLN A 1 87 ? 10.388 -9.825 2.351 1.00 84.62 87 GLN A O 1
ATOM 722 N N . ARG A 1 88 ? 8.408 -8.779 2.230 1.00 82.56 88 ARG A N 1
ATOM 723 C CA . ARG A 1 88 ? 7.864 -9.607 1.155 1.00 82.56 88 ARG A CA 1
ATOM 724 C C . ARG A 1 88 ? 7.273 -8.720 0.092 1.00 82.56 88 ARG A C 1
ATOM 726 O O . ARG A 1 88 ? 6.932 -7.578 0.358 1.00 82.56 88 ARG A O 1
ATOM 733 N N . THR A 1 89 ? 7.147 -9.265 -1.106 1.00 86.31 89 THR A N 1
ATOM 734 C CA . THR A 1 89 ? 6.407 -8.580 -2.153 1.00 86.31 89 THR A CA 1
ATOM 735 C C . THR A 1 89 ? 4.916 -8.832 -2.017 1.00 86.31 89 THR A C 1
ATOM 737 O O . THR A 1 89 ? 4.526 -9.966 -1.746 1.00 86.31 89 THR A O 1
ATOM 740 N N . HIS A 1 90 ? 4.092 -7.824 -2.274 1.00 91.50 90 HIS A N 1
ATOM 741 C CA . HIS A 1 90 ? 2.630 -7.911 -2.170 1.00 91.50 90 HIS A CA 1
ATOM 742 C C . HIS A 1 90 ? 1.978 -7.209 -3.367 1.00 91.50 90 HIS A C 1
ATOM 744 O O . HIS A 1 90 ? 1.275 -6.213 -3.238 1.00 91.50 90 HIS A O 1
ATOM 750 N N . LEU A 1 91 ? 2.236 -7.741 -4.569 1.00 92.25 91 LEU A N 1
ATOM 751 C CA . LEU A 1 91 ? 1.590 -7.261 -5.790 1.00 92.25 91 LEU A CA 1
ATOM 752 C C . LEU A 1 91 ? 0.115 -7.654 -5.800 1.00 92.25 91 LEU A C 1
ATOM 754 O O . LEU A 1 91 ? -0.194 -8.840 -5.655 1.00 92.25 91 LEU A O 1
ATOM 758 N N . ALA A 1 92 ? -0.762 -6.687 -6.068 1.00 93.75 92 ALA A N 1
ATOM 759 C CA . ALA A 1 92 ? -2.207 -6.879 -6.100 1.00 93.75 92 ALA A CA 1
ATOM 760 C C . ALA A 1 92 ? -2.631 -8.172 -6.814 1.00 93.75 92 ALA A C 1
ATOM 762 O O . ALA A 1 92 ? -2.168 -8.470 -7.922 1.00 93.75 92 ALA A O 1
ATOM 763 N N . GLY A 1 93 ? -3.528 -8.932 -6.188 1.00 92.19 93 GLY A N 1
ATOM 764 C CA . GLY A 1 93 ? -4.120 -10.148 -6.751 1.00 92.19 93 GLY A CA 1
ATOM 765 C C . GLY A 1 93 ? -3.221 -11.389 -6.715 1.00 92.19 93 GLY A C 1
ATOM 766 O O . GLY A 1 93 ? -3.624 -12.438 -7.218 1.00 92.19 93 GLY A O 1
ATOM 767 N N . THR A 1 94 ? -2.024 -11.305 -6.129 1.00 91.50 94 THR A N 1
ATOM 768 C CA . THR A 1 94 ? -1.147 -12.467 -5.913 1.00 91.50 94 THR A CA 1
ATOM 769 C C . THR A 1 94 ? -1.449 -13.190 -4.595 1.00 91.50 94 THR A C 1
ATOM 771 O O . THR A 1 94 ? -2.097 -12.657 -3.696 1.00 91.50 94 THR A O 1
ATOM 774 N N . ASP A 1 95 ? -0.935 -14.416 -4.443 1.00 91.19 95 ASP A N 1
ATOM 775 C CA . ASP A 1 95 ? -1.058 -15.170 -3.187 1.00 91.19 95 ASP A CA 1
ATOM 776 C C . ASP A 1 95 ? -0.402 -14.450 -1.998 1.00 91.19 95 ASP A C 1
ATOM 778 O O . ASP A 1 95 ? -0.863 -14.591 -0.865 1.00 91.19 95 ASP A O 1
ATOM 782 N N . ASP A 1 96 ? 0.691 -13.718 -2.231 1.00 89.50 96 ASP A N 1
ATOM 783 C CA . ASP A 1 96 ? 1.395 -12.993 -1.171 1.00 89.50 96 ASP A CA 1
ATOM 784 C C . ASP A 1 96 ? 0.637 -11.720 -0.762 1.00 89.50 96 ASP A C 1
ATOM 786 O O . ASP A 1 96 ? 0.508 -11.462 0.432 1.00 89.50 96 ASP A O 1
ATOM 790 N N . ASP A 1 97 ? 0.008 -11.025 -1.713 1.00 93.06 97 ASP A N 1
ATOM 791 C CA . ASP A 1 97 ? -0.945 -9.937 -1.446 1.00 93.06 97 ASP A CA 1
ATOM 792 C C . ASP A 1 97 ? -2.150 -10.416 -0.614 1.00 93.06 97 ASP A C 1
ATOM 794 O O . ASP A 1 97 ? -2.504 -9.821 0.405 1.00 93.06 97 ASP A O 1
ATOM 798 N N . TYR A 1 98 ? -2.724 -11.581 -0.939 1.00 94.38 98 TYR A N 1
ATOM 799 C CA . TYR A 1 98 ? -3.803 -12.146 -0.121 1.00 94.38 98 TYR A CA 1
ATOM 800 C C . TYR A 1 98 ? -3.345 -12.540 1.295 1.00 94.38 98 TYR A C 1
ATOM 802 O O . TYR A 1 98 ? -4.084 -12.347 2.266 1.00 94.38 98 TYR A O 1
ATOM 810 N N . LYS A 1 99 ? -2.124 -13.071 1.452 1.00 93.81 99 LYS A N 1
ATOM 811 C CA . LYS A 1 99 ? -1.548 -13.338 2.784 1.00 93.81 99 LYS A CA 1
ATOM 812 C C . LYS A 1 99 ? -1.360 -12.050 3.580 1.00 93.81 99 LYS A C 1
ATOM 814 O O . LYS A 1 99 ? -1.595 -12.075 4.789 1.00 93.81 99 LYS A O 1
ATOM 819 N N . GLU A 1 100 ? -0.992 -10.953 2.925 1.00 93.81 100 GLU A N 1
ATOM 820 C CA . GLU A 1 100 ? -0.872 -9.642 3.563 1.00 93.81 100 GLU A CA 1
ATOM 821 C C . GLU A 1 100 ? -2.239 -9.147 4.055 1.00 93.81 100 GLU A C 1
ATOM 823 O O . GLU A 1 100 ? -2.392 -8.799 5.227 1.00 93.81 100 GLU A O 1
ATOM 828 N N . ALA A 1 101 ? -3.291 -9.268 3.237 1.00 95.88 101 ALA A N 1
ATOM 829 C CA . ALA A 1 101 ? -4.662 -8.962 3.655 1.00 95.88 101 ALA A CA 1
ATOM 830 C C . ALA A 1 101 ? -5.100 -9.770 4.895 1.00 95.88 101 ALA A C 1
ATOM 832 O O . ALA A 1 101 ? -5.739 -9.240 5.814 1.00 95.88 101 ALA A O 1
ATOM 833 N N . LEU A 1 102 ? -4.742 -11.059 4.954 1.00 96.81 102 LEU A N 1
ATOM 834 C CA . LEU A 1 102 ? -5.009 -11.914 6.114 1.00 96.81 102 LEU A CA 1
ATOM 835 C C . LEU A 1 102 ? -4.213 -11.477 7.352 1.00 96.81 102 LEU A C 1
ATOM 837 O O . LEU A 1 102 ? -4.777 -11.455 8.450 1.00 96.81 102 LEU A O 1
ATOM 841 N N . TYR A 1 103 ? -2.941 -11.108 7.187 1.00 95.81 103 TYR A N 1
ATOM 842 C CA . TYR A 1 103 ? -2.105 -10.581 8.265 1.00 95.81 103 TYR A CA 1
ATOM 843 C C . TYR A 1 103 ? -2.684 -9.286 8.841 1.00 95.81 103 TYR A C 1
ATOM 845 O O . TYR A 1 103 ? -2.903 -9.204 10.053 1.00 95.81 103 TYR A O 1
ATOM 853 N N . ILE A 1 104 ? -3.012 -8.314 7.982 1.00 96.81 104 ILE A N 1
ATOM 854 C CA . ILE A 1 104 ? -3.648 -7.048 8.370 1.00 96.81 104 ILE A CA 1
ATOM 855 C C . ILE A 1 104 ? -4.926 -7.330 9.156 1.00 96.81 104 ILE A C 1
ATOM 857 O O . ILE A 1 104 ? -5.130 -6.802 10.253 1.00 96.81 104 ILE A O 1
ATOM 861 N N . SER A 1 105 ? -5.766 -8.217 8.616 1.00 97.44 105 SER A N 1
ATOM 862 C CA . SER A 1 105 ? -7.037 -8.584 9.225 1.00 97.44 105 SER A CA 1
ATOM 863 C C . SER A 1 105 ? -6.859 -9.178 10.619 1.00 97.44 105 SER A C 1
ATOM 865 O O . SER A 1 105 ? -7.562 -8.783 11.552 1.00 97.44 105 SER A O 1
ATOM 867 N N . GLN A 1 106 ? -5.909 -10.100 10.785 1.00 97.62 106 GLN A N 1
ATOM 868 C CA . GLN A 1 106 ? -5.624 -10.711 12.078 1.00 97.62 106 GLN A CA 1
ATOM 869 C C . GLN A 1 106 ? -5.065 -9.689 13.072 1.00 97.62 106 GLN A C 1
ATOM 871 O O . GLN A 1 106 ? -5.573 -9.578 14.185 1.00 97.62 106 GLN A O 1
ATOM 876 N N . LYS A 1 107 ? -4.086 -8.885 12.652 1.00 96.62 107 LYS A N 1
ATOM 877 C CA . LYS A 1 107 ? -3.451 -7.871 13.498 1.00 96.62 107 LYS A CA 1
ATOM 878 C C . LYS A 1 107 ? -4.453 -6.840 14.019 1.00 96.62 107 LYS A C 1
ATOM 880 O O . LYS A 1 107 ? -4.464 -6.537 15.209 1.00 96.62 107 LYS A O 1
ATOM 885 N N . TRP A 1 108 ? -5.346 -6.344 13.163 1.00 97.50 108 TRP A N 1
ATOM 886 C CA . TRP A 1 108 ? -6.397 -5.410 13.578 1.00 97.50 108 TRP A CA 1
ATOM 887 C C . TRP A 1 108 ? -7.420 -6.045 14.533 1.00 97.50 108 TRP A C 1
ATOM 889 O O . TRP A 1 108 ? -7.907 -5.363 15.440 1.00 97.50 108 TRP A O 1
ATOM 899 N N . ARG A 1 109 ? -7.725 -7.345 14.387 1.00 97.31 109 ARG A N 1
ATOM 900 C CA . ARG A 1 109 ? -8.559 -8.076 15.361 1.00 97.31 109 ARG A CA 1
ATOM 901 C C . ARG A 1 109 ? -7.873 -8.196 16.716 1.00 97.31 109 ARG A C 1
ATOM 903 O O . ARG A 1 109 ? -8.509 -7.926 17.733 1.00 97.31 109 ARG A O 1
ATOM 910 N N . ASP A 1 110 ? -6.589 -8.541 16.735 1.00 96.75 110 ASP A N 1
ATOM 911 C CA . ASP A 1 110 ? -5.802 -8.663 17.969 1.00 96.75 110 ASP A CA 1
ATOM 912 C C . ASP A 1 110 ? -5.734 -7.321 18.726 1.00 96.75 110 ASP A C 1
ATOM 914 O O . ASP A 1 110 ? -5.867 -7.249 19.961 1.00 96.75 110 ASP A O 1
ATOM 918 N N . ASP A 1 111 ? -5.636 -6.223 17.974 1.00 96.38 111 ASP A N 1
ATOM 919 C CA . ASP A 1 111 ? -5.666 -4.867 18.515 1.00 96.38 111 ASP A CA 1
ATOM 920 C C . ASP A 1 111 ? -7.065 -4.441 19.002 1.00 96.38 111 ASP A C 1
ATOM 922 O O . ASP A 1 111 ? -7.174 -3.569 19.863 1.00 96.38 111 ASP A O 1
ATOM 926 N N . GLY A 1 112 ? -8.127 -5.153 18.622 1.00 90.38 112 GLY A N 1
ATOM 927 C CA . GLY A 1 112 ? -9.462 -5.034 19.219 1.00 90.38 112 GLY A CA 1
ATOM 928 C C . GLY A 1 112 ? -10.534 -4.466 18.294 1.00 90.38 112 GLY A C 1
ATOM 929 O O . GLY A 1 112 ? -11.589 -4.055 18.782 1.00 90.38 112 GLY A O 1
ATOM 930 N N . LEU A 1 113 ? -10.287 -4.427 16.983 1.00 90.94 113 LEU A N 1
ATOM 931 C CA . LEU A 1 113 ? -11.308 -4.088 15.995 1.00 90.94 113 LEU A CA 1
ATOM 932 C C . LEU A 1 113 ? -12.116 -5.323 15.572 1.00 90.94 113 LEU A C 1
ATOM 934 O O . LEU A 1 113 ? -11.625 -6.449 15.562 1.00 90.94 113 LEU A O 1
ATOM 938 N N . SER A 1 114 ? -13.363 -5.097 15.158 1.00 90.88 114 SER A N 1
ATOM 939 C CA . SER A 1 114 ? -14.099 -6.067 14.342 1.00 90.88 114 SER A CA 1
ATOM 940 C C . SER A 1 114 ? -13.685 -5.877 12.886 1.00 90.88 114 SER A C 1
ATOM 942 O O . SER A 1 114 ? -13.761 -4.758 12.379 1.00 90.88 114 SER A O 1
ATOM 944 N N . VAL A 1 115 ? -13.231 -6.943 12.223 1.00 95.69 115 VAL A N 1
ATOM 945 C CA . VAL A 1 115 ? -12.630 -6.856 10.883 1.00 95.69 115 VAL A CA 1
ATOM 946 C C . VAL A 1 115 ? -13.271 -7.848 9.924 1.00 95.69 115 VAL A C 1
ATOM 948 O O . VAL A 1 115 ? -13.364 -9.045 10.217 1.00 95.69 115 VAL A O 1
ATOM 951 N N . THR A 1 116 ? -13.636 -7.345 8.749 1.00 94.56 116 THR A N 1
ATOM 952 C CA . THR A 1 116 ? -14.180 -8.101 7.616 1.00 94.56 116 THR A CA 1
ATOM 953 C C . THR A 1 116 ? -13.312 -7.868 6.380 1.00 94.56 116 THR A C 1
ATOM 955 O O . THR A 1 116 ? -12.671 -6.827 6.262 1.00 94.56 116 THR A O 1
ATOM 958 N N . ILE A 1 117 ? -13.246 -8.864 5.493 1.00 94.94 117 ILE A N 1
ATOM 959 C CA . ILE A 1 117 ? -12.532 -8.779 4.213 1.00 94.94 117 ILE A CA 1
ATOM 960 C C . ILE A 1 117 ? -13.585 -8.823 3.108 1.00 94.94 117 ILE A C 1
ATOM 962 O O . ILE A 1 117 ? -14.426 -9.723 3.101 1.00 94.94 117 ILE A O 1
ATOM 966 N N . HIS A 1 118 ? -13.526 -7.864 2.186 1.00 92.44 118 HIS A N 1
ATOM 967 C CA . HIS A 1 118 ? -14.438 -7.754 1.050 1.00 92.44 118 HIS A CA 1
ATOM 968 C C . HIS A 1 118 ? -13.672 -8.029 -0.251 1.00 92.44 118 HIS A C 1
ATOM 970 O O . HIS A 1 118 ? -12.973 -7.137 -0.728 1.00 92.44 118 HIS A O 1
ATOM 976 N N . PRO A 1 119 ? -13.743 -9.253 -0.806 1.00 92.25 119 PRO A N 1
ATOM 977 C CA . PRO A 1 119 ? -13.082 -9.562 -2.065 1.00 92.25 119 PRO A CA 1
ATOM 978 C C . PRO A 1 119 ? -13.869 -8.990 -3.250 1.00 92.25 119 PRO A C 1
ATOM 980 O O . PRO A 1 119 ? -15.092 -9.127 -3.315 1.00 92.25 119 PRO A O 1
ATOM 983 N N . TYR A 1 120 ? -13.146 -8.425 -4.214 1.00 89.00 120 TYR A N 1
ATOM 984 C CA . TYR A 1 120 ? -13.675 -7.990 -5.506 1.00 89.00 120 TYR A CA 1
ATOM 985 C C . TYR A 1 120 ? -12.947 -8.717 -6.634 1.00 89.00 120 TYR A C 1
ATOM 987 O O . TYR A 1 120 ? -11.783 -9.090 -6.492 1.00 89.00 120 TYR A O 1
ATOM 995 N N . GLN A 1 121 ? -13.635 -8.923 -7.754 1.00 89.88 121 GLN A N 1
ATOM 996 C CA . GLN A 1 121 ? -13.016 -9.425 -8.978 1.00 89.88 121 GLN A CA 1
ATOM 997 C C . GLN A 1 121 ? -12.754 -8.240 -9.906 1.00 89.88 121 GLN A C 1
ATOM 999 O O . GLN A 1 121 ? -13.659 -7.809 -10.610 1.00 89.88 121 GLN A O 1
ATOM 1004 N N . GLY A 1 122 ? -11.532 -7.708 -9.867 1.00 84.62 122 GLY A N 1
ATOM 1005 C CA . GLY A 1 122 ? -11.074 -6.653 -10.774 1.00 84.62 122 GLY A CA 1
ATOM 1006 C C . GLY A 1 122 ? -10.223 -7.210 -11.914 1.00 84.62 122 GLY A C 1
ATOM 1007 O O . GLY A 1 122 ? -9.570 -8.247 -11.765 1.00 84.62 122 GLY A O 1
ATOM 1008 N N . LEU A 1 123 ? -10.207 -6.517 -13.054 1.00 89.38 123 LEU A N 1
ATOM 1009 C CA . LEU A 1 123 ? -9.303 -6.842 -14.155 1.00 89.38 123 LEU A CA 1
ATOM 1010 C C . LEU A 1 123 ? -7.899 -6.292 -13.866 1.00 89.38 123 LEU A C 1
ATOM 1012 O O . LEU A 1 123 ? -7.685 -5.083 -13.885 1.00 89.38 123 LEU A O 1
ATOM 1016 N N . LEU A 1 124 ? -6.939 -7.189 -13.641 1.00 89.31 124 LEU A N 1
ATOM 1017 C CA . LEU A 1 124 ? -5.528 -6.856 -13.422 1.00 89.31 124 LEU A CA 1
ATOM 1018 C C . LEU A 1 124 ? -4.681 -7.237 -14.645 1.00 89.31 124 LEU A C 1
ATOM 1020 O O . LEU A 1 124 ? -5.089 -8.053 -15.474 1.00 89.31 124 LEU A O 1
ATOM 1024 N N . SER A 1 125 ? -3.489 -6.652 -14.760 1.00 87.88 125 SER A N 1
ATOM 1025 C CA . SER A 1 125 ? -2.556 -6.894 -15.867 1.00 87.88 125 SER A CA 1
ATOM 1026 C C . SER A 1 125 ? -1.186 -7.286 -15.331 1.00 87.88 125 SER A C 1
ATOM 1028 O O . SER A 1 125 ? -0.700 -6.671 -14.395 1.00 87.88 125 SER A O 1
ATOM 1030 N N . TYR A 1 126 ? -0.531 -8.279 -15.932 1.00 86.75 126 TYR A N 1
ATOM 1031 C CA . TYR A 1 126 ? 0.795 -8.731 -15.507 1.00 86.75 126 TYR A CA 1
ATOM 1032 C C . TYR A 1 126 ? 1.701 -8.980 -16.717 1.00 86.75 126 TYR A C 1
ATOM 1034 O O . TYR A 1 126 ? 1.223 -9.468 -17.746 1.00 86.75 126 TYR A O 1
ATOM 1042 N N . PRO A 1 127 ? 3.017 -8.714 -16.622 1.00 82.31 127 PRO A N 1
ATOM 1043 C CA . PRO A 1 127 ? 3.970 -9.113 -17.644 1.00 82.31 127 PRO A CA 1
ATOM 1044 C C . PRO A 1 127 ? 4.065 -10.637 -17.718 1.00 82.31 127 PRO A C 1
ATOM 1046 O O . PRO A 1 127 ? 3.880 -11.358 -16.731 1.00 82.31 127 PRO A O 1
ATOM 1049 N N . HIS A 1 128 ? 4.431 -11.145 -18.891 1.00 81.62 128 HIS A N 1
ATOM 1050 C CA . HIS A 1 128 ? 4.591 -12.578 -19.073 1.00 81.62 128 HIS A CA 1
ATOM 1051 C C . HIS A 1 128 ? 5.784 -13.112 -18.257 1.00 81.62 128 HIS A C 1
ATOM 1053 O O . HIS A 1 128 ? 6.934 -12.691 -18.416 1.00 81.62 128 HIS A O 1
ATOM 1059 N N . GLN A 1 129 ? 5.527 -14.103 -17.401 1.00 75.50 129 GLN A N 1
ATOM 1060 C CA . GLN A 1 129 ? 6.496 -14.600 -16.415 1.00 75.50 129 GLN A CA 1
ATOM 1061 C C . GLN A 1 129 ? 7.758 -15.204 -17.043 1.00 75.50 129 GLN A C 1
ATOM 1063 O O . GLN A 1 129 ? 8.844 -15.095 -16.480 1.00 75.50 129 GLN A O 1
ATOM 1068 N N . THR A 1 130 ? 7.670 -15.796 -18.235 1.00 80.00 130 THR A N 1
ATOM 1069 C CA . THR A 1 130 ? 8.826 -16.402 -18.929 1.00 80.00 130 THR A CA 1
ATOM 1070 C C . THR A 1 130 ? 9.293 -15.623 -20.159 1.00 80.00 130 THR A C 1
ATOM 1072 O O . THR A 1 130 ? 10.327 -15.958 -20.725 1.00 80.00 130 THR A O 1
ATOM 1075 N N . GLN A 1 131 ? 8.579 -14.563 -20.551 1.00 83.19 131 GLN A N 1
ATOM 1076 C CA . GLN A 1 131 ? 8.894 -13.752 -21.732 1.00 83.19 131 GLN A CA 1
ATOM 1077 C C . GLN A 1 131 ? 8.928 -12.281 -21.308 1.00 83.19 131 GLN A C 1
ATOM 1079 O O . GLN A 1 131 ? 7.901 -11.609 -21.358 1.00 83.19 131 GLN A O 1
ATOM 1084 N N . PRO A 1 132 ? 10.070 -11.794 -20.790 1.00 80.69 132 PRO A N 1
ATOM 1085 C CA . PRO A 1 132 ? 10.155 -10.424 -20.313 1.00 80.69 132 PRO A CA 1
ATOM 1086 C C . PRO A 1 132 ? 9.965 -9.433 -21.463 1.00 80.69 132 PRO A C 1
ATOM 1088 O O . PRO A 1 132 ? 10.432 -9.669 -22.581 1.00 80.69 132 PRO A O 1
ATOM 1091 N N . ASN A 1 133 ? 9.340 -8.299 -21.156 1.00 82.19 133 ASN A N 1
ATOM 1092 C CA . ASN A 1 133 ? 9.316 -7.157 -22.057 1.00 82.19 133 ASN A CA 1
ATOM 1093 C C . ASN A 1 133 ? 10.755 -6.662 -22.251 1.00 82.19 133 ASN A C 1
ATOM 1095 O O . ASN A 1 133 ? 11.461 -6.398 -21.275 1.00 82.19 133 ASN A O 1
ATOM 1099 N N . ILE A 1 134 ? 11.197 -6.566 -23.503 1.00 83.88 134 ILE A N 1
ATOM 1100 C CA . ILE A 1 134 ? 12.535 -6.092 -23.857 1.00 83.88 134 ILE A CA 1
ATOM 1101 C C . ILE A 1 134 ? 12.447 -5.054 -24.968 1.00 83.88 134 ILE A C 1
ATOM 1103 O O . ILE A 1 134 ? 11.676 -5.202 -25.913 1.00 83.88 134 ILE A O 1
ATOM 1107 N N . VAL A 1 135 ? 13.293 -4.035 -24.877 1.00 84.06 135 VAL A N 1
ATOM 1108 C CA . VAL A 1 135 ? 13.546 -3.086 -25.960 1.00 84.06 135 VAL A CA 1
ATOM 1109 C C . VAL A 1 135 ? 14.952 -3.345 -26.478 1.00 84.06 135 VAL A C 1
ATOM 1111 O O . VAL A 1 135 ? 15.885 -3.580 -25.707 1.00 84.06 135 VAL A O 1
ATOM 1114 N N . SER A 1 136 ? 15.104 -3.373 -27.798 1.00 87.38 136 SER A N 1
ATOM 1115 C CA . SER A 1 136 ? 16.400 -3.527 -28.459 1.00 87.38 136 SER A CA 1
ATOM 1116 C C . SER A 1 136 ? 16.559 -2.462 -29.531 1.00 87.38 136 SER A C 1
ATOM 1118 O O . SER A 1 136 ? 15.616 -2.174 -30.265 1.00 87.38 136 SER A O 1
ATOM 1120 N N . ILE A 1 137 ? 17.752 -1.880 -29.608 1.00 87.19 137 ILE A N 1
ATOM 1121 C CA . ILE A 1 137 ? 18.133 -0.931 -30.651 1.00 87.19 137 ILE A CA 1
ATOM 1122 C C . ILE A 1 137 ? 19.020 -1.678 -31.637 1.00 87.19 137 ILE A C 1
ATOM 1124 O O . ILE A 1 137 ? 19.978 -2.339 -31.230 1.00 87.19 137 ILE A O 1
ATOM 1128 N N . PHE A 1 138 ? 18.703 -1.555 -32.922 1.00 92.00 138 PHE A N 1
ATOM 1129 C CA . PHE A 1 138 ? 19.454 -2.164 -34.013 1.00 92.00 138 PHE A CA 1
ATOM 1130 C C . PHE A 1 138 ? 20.227 -1.091 -34.786 1.00 92.00 138 PHE A C 1
ATOM 1132 O O . PHE A 1 138 ? 19.730 0.021 -34.970 1.00 92.00 138 PHE A O 1
ATOM 1139 N N . ASN A 1 139 ? 21.439 -1.408 -35.245 1.00 92.50 139 ASN A N 1
ATOM 1140 C CA . ASN A 1 139 ? 22.152 -0.568 -36.210 1.00 92.50 139 ASN A CA 1
ATOM 1141 C C . ASN A 1 139 ? 21.555 -0.733 -37.628 1.00 92.50 139 ASN A C 1
ATOM 1143 O O . ASN A 1 139 ? 20.696 -1.583 -37.867 1.00 92.50 139 ASN A O 1
ATOM 1147 N N . GLY A 1 140 ? 22.046 0.047 -38.598 1.00 89.25 140 GLY A N 1
ATOM 1148 C CA . GLY A 1 140 ? 21.610 -0.048 -40.000 1.00 89.25 140 GLY A CA 1
ATOM 1149 C C . GLY A 1 140 ? 21.907 -1.389 -40.690 1.00 89.25 140 GLY A C 1
ATOM 1150 O O . GLY A 1 140 ? 21.351 -1.652 -41.751 1.00 89.25 140 GLY A O 1
ATOM 1151 N N . ASN A 1 141 ? 22.742 -2.241 -40.085 1.00 91.88 141 ASN A N 1
ATOM 1152 C CA . ASN A 1 141 ? 23.069 -3.581 -40.577 1.00 91.88 141 ASN A CA 1
ATOM 1153 C C . ASN A 1 141 ? 22.184 -4.674 -39.945 1.00 91.88 141 ASN A C 1
ATOM 1155 O O . ASN A 1 141 ? 22.266 -5.828 -40.356 1.00 91.88 141 ASN A O 1
ATOM 1159 N N . GLY A 1 142 ? 21.334 -4.325 -38.971 1.00 90.56 142 GLY A N 1
ATOM 1160 C CA . GLY A 1 142 ? 20.486 -5.269 -38.242 1.00 90.56 142 GLY A CA 1
ATOM 1161 C C . GLY A 1 142 ? 21.137 -5.906 -37.009 1.00 90.56 142 GLY A C 1
ATOM 1162 O O . GLY A 1 142 ? 20.537 -6.804 -36.420 1.00 90.56 142 GLY A O 1
ATOM 1163 N N . ASP A 1 143 ? 22.317 -5.451 -36.578 1.00 93.19 143 ASP A N 1
ATOM 1164 C CA . ASP A 1 143 ? 22.936 -5.919 -35.333 1.00 93.19 143 ASP A CA 1
ATOM 1165 C C . ASP A 1 143 ? 22.361 -5.175 -34.126 1.00 93.19 143 ASP A C 1
ATOM 1167 O O . ASP A 1 143 ? 22.127 -3.965 -34.179 1.00 93.19 143 ASP A O 1
ATOM 1171 N N . ILE A 1 144 ? 22.191 -5.877 -33.005 1.00 90.62 144 ILE A N 1
ATOM 1172 C CA . ILE A 1 144 ? 21.747 -5.282 -31.740 1.00 90.62 144 ILE A CA 1
ATOM 1173 C C . ILE A 1 144 ? 22.896 -4.466 -31.136 1.00 90.62 144 ILE A C 1
ATOM 1175 O O . ILE A 1 144 ? 23.936 -5.021 -30.790 1.00 90.62 144 ILE A O 1
ATOM 1179 N N . ILE A 1 145 ? 22.684 -3.162 -30.955 1.00 92.50 145 ILE A N 1
ATOM 1180 C CA . ILE A 1 145 ? 23.642 -2.255 -30.298 1.00 92.50 145 ILE A CA 1
ATOM 1181 C C . ILE A 1 145 ? 23.271 -1.944 -28.847 1.00 92.50 145 ILE A C 1
ATOM 1183 O O . ILE A 1 145 ? 24.126 -1.540 -28.066 1.00 92.50 145 ILE A O 1
ATOM 1187 N N . TYR A 1 146 ? 22.008 -2.150 -28.471 1.00 86.25 146 TYR A N 1
ATOM 1188 C CA . TYR A 1 146 ? 21.547 -2.035 -27.092 1.00 86.25 146 TYR A CA 1
ATOM 1189 C C . TYR A 1 146 ? 20.362 -2.965 -26.856 1.00 86.25 146 TYR A C 1
ATOM 1191 O O . TYR A 1 146 ? 19.518 -3.131 -27.737 1.00 86.25 146 TYR A O 1
ATOM 1199 N N . ARG A 1 147 ? 20.283 -3.547 -25.659 1.00 84.50 147 ARG A N 1
ATOM 1200 C CA . ARG A 1 147 ? 19.167 -4.384 -25.223 1.00 84.50 147 ARG A CA 1
ATOM 1201 C C . ARG A 1 147 ? 18.938 -4.197 -23.731 1.00 84.50 147 ARG A C 1
ATOM 1203 O O . ARG A 1 147 ? 19.869 -4.321 -22.944 1.00 84.50 147 ARG A O 1
ATOM 1210 N N . THR A 1 148 ? 17.691 -3.959 -23.346 1.00 80.75 148 THR A N 1
ATOM 1211 C CA . THR A 1 148 ? 17.296 -3.883 -21.933 1.00 80.75 148 THR A CA 1
ATOM 1212 C C . THR A 1 148 ? 17.386 -5.254 -21.257 1.00 80.75 148 THR A C 1
ATOM 1214 O O . THR A 1 148 ? 17.048 -6.266 -21.876 1.00 80.75 148 THR A O 1
ATOM 1217 N N . ASN A 1 149 ? 17.733 -5.285 -19.967 1.00 72.56 149 ASN A N 1
ATOM 1218 C CA . ASN A 1 149 ? 17.929 -6.519 -19.191 1.00 72.56 149 ASN A CA 1
ATOM 1219 C C . ASN A 1 149 ? 16.636 -7.348 -18.993 1.00 72.56 149 ASN A C 1
ATOM 1221 O O . ASN A 1 149 ? 16.697 -8.544 -18.730 1.00 72.56 149 ASN A O 1
ATOM 1225 N N . GLY A 1 150 ? 15.447 -6.743 -19.147 1.00 72.94 150 GLY A N 1
ATOM 1226 C CA . GLY A 1 150 ? 14.152 -7.434 -19.005 1.00 72.94 150 GLY A CA 1
ATOM 1227 C C . GLY A 1 150 ? 13.821 -7.884 -17.570 1.00 72.94 150 GLY A C 1
ATOM 1228 O O . GLY A 1 150 ? 12.799 -8.533 -17.341 1.00 72.94 150 GLY A O 1
ATOM 1229 N N . SER A 1 151 ? 14.677 -7.535 -16.609 1.00 71.94 151 SER A N 1
ATOM 1230 C CA . SER A 1 151 ? 14.540 -7.742 -15.168 1.00 71.94 151 SER A CA 1
ATOM 1231 C C . SER A 1 151 ? 15.306 -6.651 -14.420 1.00 71.94 151 SER A C 1
ATOM 1233 O O . SER A 1 151 ? 16.333 -6.175 -14.913 1.00 71.94 151 SER A O 1
ATOM 1235 N N . GLU A 1 152 ? 14.832 -6.285 -13.232 1.00 66.06 152 GLU A N 1
ATOM 1236 C CA . GLU A 1 152 ? 15.570 -5.396 -12.329 1.00 66.06 152 GLU A CA 1
ATOM 1237 C C . GLU A 1 152 ? 16.722 -6.123 -11.635 1.00 66.06 152 GLU A C 1
ATOM 1239 O O . GLU A 1 152 ? 16.719 -7.350 -11.502 1.00 66.06 152 GLU A O 1
ATOM 1244 N N . LEU A 1 153 ? 17.713 -5.347 -11.193 1.00 64.62 153 LEU A N 1
ATOM 1245 C CA . LEU A 1 153 ? 18.773 -5.844 -10.327 1.00 64.62 153 LEU A CA 1
ATOM 1246 C C . LEU A 1 153 ? 18.208 -6.115 -8.927 1.00 64.62 153 LEU A C 1
ATOM 1248 O O . LEU A 1 153 ? 17.521 -5.284 -8.337 1.00 64.62 153 LEU A O 1
ATOM 1252 N N . THR A 1 154 ? 18.518 -7.284 -8.379 1.00 61.12 154 THR A N 1
ATOM 1253 C CA . THR A 1 154 ? 18.237 -7.619 -6.982 1.00 61.12 154 THR A CA 1
ATOM 1254 C C . THR A 1 154 ? 19.318 -7.023 -6.091 1.00 61.12 154 THR A C 1
ATOM 1256 O O . THR A 1 154 ? 20.451 -7.495 -6.107 1.00 61.12 154 THR A O 1
ATOM 1259 N N . TYR A 1 155 ? 18.962 -6.021 -5.289 1.00 57.75 155 TYR A N 1
ATOM 1260 C CA . TYR A 1 155 ? 19.868 -5.404 -4.308 1.00 57.75 155 TYR A CA 1
ATOM 1261 C C . TYR A 1 155 ? 19.812 -6.063 -2.918 1.00 57.75 155 TYR A C 1
ATOM 1263 O O . TYR A 1 155 ? 20.465 -5.605 -1.982 1.00 57.75 155 TYR A O 1
ATOM 1271 N N . SER A 1 156 ? 19.030 -7.135 -2.764 1.00 56.75 156 SER A N 1
ATOM 1272 C CA . SER A 1 156 ? 18.965 -7.898 -1.518 1.00 56.75 156 SER A CA 1
ATOM 1273 C C . SER A 1 156 ? 20.290 -8.609 -1.233 1.00 56.75 156 SER A C 1
ATOM 1275 O O . SER A 1 156 ? 20.808 -9.315 -2.095 1.00 56.75 156 SER A O 1
ATOM 1277 N N . GLN A 1 157 ? 20.795 -8.480 -0.001 1.00 52.50 157 GLN A N 1
ATOM 1278 C CA . GLN A 1 157 ? 21.886 -9.321 0.516 1.00 52.50 157 GLN A CA 1
ATOM 1279 C C . GLN A 1 157 ? 21.410 -10.714 0.962 1.00 52.50 157 GLN A C 1
ATOM 1281 O O . GLN A 1 157 ? 22.226 -11.571 1.288 1.00 52.50 157 GLN A O 1
ATOM 1286 N N . ASP A 1 158 ? 20.097 -10.938 1.000 1.00 55.62 158 ASP A N 1
ATOM 1287 C CA . ASP A 1 158 ? 19.504 -12.238 1.281 1.00 55.62 158 ASP A CA 1
ATOM 1288 C C . ASP A 1 158 ? 19.434 -13.058 -0.017 1.00 55.62 158 ASP A C 1
ATOM 1290 O O . ASP A 1 158 ? 18.570 -12.818 -0.866 1.00 55.62 158 ASP A O 1
ATOM 1294 N N . GLU A 1 159 ? 20.344 -14.027 -0.166 1.00 51.81 159 GLU A N 1
ATOM 1295 C CA . GLU A 1 159 ? 20.366 -15.003 -1.270 1.00 51.81 159 GLU A CA 1
ATOM 1296 C C . GLU A 1 159 ? 19.092 -15.871 -1.327 1.00 51.81 159 GLU A C 1
ATOM 1298 O O . GLU A 1 159 ? 18.868 -16.590 -2.305 1.00 51.81 159 GLU A O 1
ATOM 1303 N N . HIS A 1 160 ? 18.248 -15.828 -0.290 1.00 51.22 160 HIS A N 1
ATOM 1304 C CA . HIS A 1 160 ? 16.973 -16.537 -0.232 1.00 51.22 160 HIS A CA 1
ATOM 1305 C C . HIS A 1 160 ? 15.767 -15.678 -0.607 1.00 51.22 160 HIS A C 1
ATOM 1307 O O . HIS A 1 160 ? 14.672 -16.236 -0.713 1.00 51.22 160 HIS A O 1
ATOM 1313 N N . LEU A 1 161 ? 15.935 -14.372 -0.870 1.00 55.44 161 LEU A N 1
ATOM 1314 C CA . LEU A 1 161 ? 14.863 -13.584 -1.475 1.00 55.44 161 LEU A CA 1
ATOM 1315 C C . LEU A 1 161 ? 14.637 -14.100 -2.905 1.00 55.44 161 LEU A C 1
ATOM 1317 O O . LEU A 1 161 ? 15.516 -13.959 -3.762 1.00 55.44 161 LEU A O 1
ATOM 1321 N N . PRO A 1 162 ? 13.494 -14.746 -3.202 1.00 54.66 162 PRO A N 1
ATOM 1322 C CA . PRO A 1 162 ? 13.314 -15.372 -4.496 1.00 54.66 162 PRO A CA 1
ATOM 1323 C C . PRO A 1 162 ? 13.234 -14.274 -5.555 1.00 54.66 162 PRO A C 1
ATOM 1325 O O . PRO A 1 162 ? 12.269 -13.523 -5.588 1.00 54.66 162 PRO A O 1
ATOM 1328 N N . VAL A 1 163 ? 14.189 -14.226 -6.488 1.00 54.00 163 VAL A N 1
ATOM 1329 C CA . VAL A 1 163 ? 14.169 -13.311 -7.654 1.00 54.00 163 VAL A CA 1
ATOM 1330 C C . VAL A 1 163 ? 12.829 -13.368 -8.416 1.00 54.00 163 VAL A C 1
ATOM 1332 O O . VAL A 1 163 ? 12.421 -12.405 -9.054 1.00 54.00 163 VAL A O 1
ATOM 1335 N N . LYS A 1 164 ? 12.099 -14.489 -8.300 1.00 55.56 164 LYS A N 1
ATOM 1336 C CA . LYS A 1 164 ? 10.737 -14.688 -8.822 1.00 55.56 164 LYS A CA 1
ATOM 1337 C C . LYS A 1 164 ? 9.663 -13.765 -8.231 1.00 55.56 164 LYS A C 1
ATOM 1339 O O . LYS A 1 164 ? 8.607 -13.658 -8.840 1.00 55.56 164 LYS A O 1
ATOM 1344 N N . GLN A 1 165 ? 9.895 -13.168 -7.065 1.00 62.38 165 GLN A N 1
ATOM 1345 C CA . GLN A 1 165 ? 8.943 -12.278 -6.396 1.00 62.38 165 GLN A CA 1
ATOM 1346 C C . GLN A 1 165 ? 9.024 -10.836 -6.911 1.00 62.38 165 GLN A C 1
ATOM 1348 O O . GLN A 1 165 ? 8.056 -10.090 -6.799 1.00 62.38 165 GLN A O 1
ATOM 1353 N N . ILE A 1 166 ? 10.136 -10.446 -7.544 1.00 71.75 166 ILE A N 1
ATOM 1354 C CA . ILE A 1 166 ? 10.252 -9.116 -8.141 1.00 71.75 166 ILE A CA 1
ATOM 1355 C C . ILE A 1 166 ? 9.476 -9.086 -9.450 1.00 71.75 166 ILE A C 1
ATOM 1357 O O . ILE A 1 166 ? 9.732 -9.834 -10.397 1.00 71.75 166 ILE A O 1
ATOM 1361 N N . VAL A 1 167 ? 8.520 -8.172 -9.495 1.00 72.38 167 VAL A N 1
ATOM 1362 C CA . VAL A 1 167 ? 7.649 -7.966 -10.639 1.00 72.38 167 VAL A CA 1
ATOM 1363 C C . VAL A 1 167 ? 8.479 -7.520 -11.831 1.00 72.38 167 VAL A C 1
ATOM 1365 O O . VAL A 1 167 ? 9.218 -6.535 -11.761 1.00 72.38 167 VAL A O 1
ATOM 1368 N N . LYS A 1 168 ? 8.369 -8.248 -12.945 1.00 76.12 168 LYS A N 1
ATOM 1369 C CA . LYS A 1 168 ? 9.106 -7.913 -14.166 1.00 76.12 168 LYS A CA 1
ATOM 1370 C C . LYS A 1 168 ? 8.734 -6.511 -14.659 1.00 76.12 168 LYS A C 1
ATOM 1372 O O . LYS A 1 168 ? 7.609 -6.072 -14.418 1.00 76.12 168 LYS A O 1
ATOM 1377 N N . PRO A 1 169 ? 9.642 -5.820 -15.366 1.00 70.19 169 PRO A N 1
ATOM 1378 C CA . PRO A 1 169 ? 9.345 -4.509 -15.916 1.00 70.19 169 PRO A CA 1
ATOM 1379 C C . PRO A 1 169 ? 8.060 -4.525 -16.756 1.00 70.19 169 PRO A C 1
ATOM 1381 O O . PRO A 1 169 ? 7.947 -5.229 -17.768 1.00 70.19 169 PRO A O 1
ATOM 1384 N N . PHE A 1 170 ? 7.086 -3.733 -16.316 1.00 64.50 170 PHE A N 1
ATOM 1385 C CA . PHE A 1 170 ? 6.021 -3.240 -17.176 1.00 64.50 170 PHE A CA 1
ATOM 1386 C C . PHE A 1 170 ? 6.619 -2.178 -18.109 1.00 64.50 170 PHE A C 1
ATOM 1388 O O . PHE A 1 170 ? 7.655 -1.588 -17.798 1.00 64.50 170 PHE A O 1
ATOM 1395 N N . LEU A 1 171 ? 5.993 -1.930 -19.262 1.00 58.44 171 LEU A N 1
ATOM 1396 C CA . LEU A 1 171 ? 6.284 -0.695 -19.998 1.00 58.44 171 LEU A CA 1
ATOM 1397 C C . LEU A 1 171 ? 5.983 0.469 -19.031 1.00 58.44 171 LEU A C 1
ATOM 1399 O O . LEU A 1 171 ? 4.932 0.457 -18.398 1.00 58.44 171 LEU A O 1
ATOM 1403 N N . ALA A 1 172 ? 6.969 1.345 -18.822 1.00 53.47 172 ALA A N 1
ATOM 1404 C CA . ALA A 1 172 ? 7.141 2.157 -17.613 1.00 53.47 172 ALA A CA 1
ATOM 1405 C C . ALA A 1 172 ? 5.989 3.131 -17.272 1.00 53.47 172 ALA A C 1
ATOM 1407 O O . ALA A 1 172 ? 5.073 3.346 -18.059 1.00 53.47 172 ALA A O 1
ATOM 1408 N N . PHE A 1 173 ? 6.048 3.717 -16.072 1.00 49.72 173 PHE A N 1
ATOM 1409 C CA . PHE A 1 173 ? 5.097 4.709 -15.562 1.00 49.72 173 PHE A CA 1
ATOM 1410 C C . PHE A 1 173 ? 4.977 5.935 -16.468 1.00 49.72 173 PHE A C 1
ATOM 1412 O O . PHE A 1 173 ? 5.968 6.481 -16.955 1.00 49.72 173 PHE A O 1
ATOM 1419 N N . THR A 1 174 ? 3.753 6.434 -16.613 1.00 46.28 174 THR A N 1
ATOM 1420 C CA . THR A 1 174 ? 3.505 7.791 -17.083 1.00 46.28 174 THR A CA 1
ATOM 1421 C C . THR A 1 174 ? 2.343 8.405 -16.315 1.00 46.28 174 THR A C 1
ATOM 1423 O O . THR A 1 174 ? 1.406 7.689 -15.956 1.00 46.28 174 THR A O 1
ATOM 1426 N N . PRO A 1 175 ? 2.324 9.736 -16.128 1.00 51.28 175 PRO A N 1
ATOM 1427 C CA . PRO A 1 175 ? 1.070 10.443 -15.974 1.00 51.28 175 PRO A CA 1
ATOM 1428 C C . PRO A 1 175 ? 0.164 10.069 -17.147 1.00 51.28 175 PRO A C 1
ATOM 1430 O O . PRO A 1 175 ? 0.491 10.305 -18.312 1.00 51.28 175 PRO A O 1
ATOM 1433 N N . ASN A 1 176 ? -0.958 9.457 -16.802 1.00 46.44 176 ASN A N 1
ATOM 1434 C CA . ASN A 1 176 ? -2.026 8.967 -17.658 1.00 46.44 176 ASN A CA 1
ATOM 1435 C C . ASN A 1 176 ? -2.213 9.759 -18.991 1.00 46.44 176 ASN A C 1
ATOM 1437 O O . ASN A 1 176 ? -2.296 9.161 -20.066 1.00 46.44 176 ASN A O 1
ATOM 1441 N N . GLY A 1 177 ? -2.164 11.094 -18.974 1.00 53.44 177 GLY A N 1
ATOM 1442 C CA . GLY A 1 177 ? -2.294 11.941 -20.170 1.00 53.44 177 GLY A CA 1
ATOM 1443 C C . GLY A 1 177 ? -1.254 11.749 -21.294 1.00 53.44 177 GLY A C 1
ATOM 1444 O O . GLY A 1 177 ? -1.556 12.064 -22.444 1.00 53.44 177 GLY A O 1
ATOM 1445 N N . THR A 1 178 ? -0.055 11.220 -21.027 1.00 61.03 178 THR A N 1
ATOM 1446 C CA . THR A 1 178 ? 1.029 11.158 -22.035 1.00 61.03 178 THR A CA 1
ATOM 1447 C C . THR A 1 178 ? 0.823 10.046 -23.066 1.00 61.03 178 THR A C 1
ATOM 1449 O O . THR A 1 178 ? 1.068 10.251 -24.255 1.00 61.03 178 THR A O 1
ATOM 1452 N N . VAL A 1 179 ? 0.347 8.869 -22.642 1.00 68.69 179 VAL A N 1
ATOM 1453 C CA . VAL A 1 179 ? 0.102 7.734 -23.553 1.00 68.69 179 VAL A CA 1
ATOM 1454 C C . VAL A 1 179 ? -1.092 8.018 -24.461 1.00 68.69 179 VAL A C 1
ATOM 1456 O O . VAL A 1 179 ? -0.997 7.806 -25.667 1.00 68.69 179 VAL A O 1
ATOM 1459 N N . GLN A 1 180 ? -2.172 8.584 -23.915 1.00 71.44 180 GLN A N 1
ATOM 1460 C CA . GLN A 1 180 ? -3.323 9.002 -24.718 1.00 71.44 180 GLN A CA 1
ATOM 1461 C C . GLN A 1 180 ? -2.934 10.079 -25.739 1.00 71.44 180 GLN A C 1
ATOM 1463 O O . GLN A 1 180 ? -3.365 10.029 -26.889 1.00 71.44 180 GLN A O 1
ATOM 1468 N N . PHE A 1 181 ? -2.096 11.042 -25.347 1.00 75.50 181 PHE A N 1
ATOM 1469 C CA . PHE A 1 181 ? -1.600 12.057 -26.272 1.00 75.50 181 PHE A CA 1
ATOM 1470 C C . PHE A 1 181 ? -0.787 11.433 -27.415 1.00 75.50 181 PHE A C 1
ATOM 1472 O O . PHE A 1 181 ? -0.987 11.794 -28.574 1.00 75.50 181 PHE A O 1
ATOM 1479 N N . ALA A 1 182 ? 0.094 10.475 -27.114 1.00 75.75 182 ALA A N 1
ATOM 1480 C CA . ALA A 1 182 ? 0.869 9.768 -28.131 1.00 75.75 182 ALA A CA 1
ATOM 1481 C C . ALA A 1 182 ? -0.034 8.981 -29.100 1.00 75.75 182 ALA A C 1
ATOM 1483 O O . ALA A 1 182 ? 0.145 9.076 -30.316 1.00 75.75 182 ALA A O 1
ATOM 1484 N N . GLU A 1 183 ? -1.043 8.274 -28.582 1.00 80.75 183 GLU A N 1
ATOM 1485 C CA . GLU A 1 183 ? -2.055 7.578 -29.389 1.00 80.75 183 GLU A CA 1
ATOM 1486 C C . GLU A 1 183 ? -2.807 8.551 -30.312 1.00 80.75 183 GLU A C 1
ATOM 1488 O O . GLU A 1 183 ? -2.896 8.321 -31.519 1.00 80.75 183 GLU A O 1
ATOM 1493 N N . GLN A 1 184 ? -3.280 9.682 -29.776 1.00 79.12 184 GLN A N 1
ATOM 1494 C CA . GLN A 1 184 ? -3.991 10.717 -30.539 1.00 79.12 184 GLN A CA 1
ATOM 1495 C C . GLN A 1 184 ? -3.160 11.304 -31.691 1.00 79.12 184 GLN A C 1
ATOM 1497 O O . GLN A 1 184 ? -3.728 11.826 -32.650 1.00 79.12 184 GLN A O 1
ATOM 1502 N N . HIS A 1 185 ? -1.831 11.198 -31.624 1.00 83.00 185 HIS A N 1
ATOM 1503 C CA . HIS A 1 185 ? -0.903 11.663 -32.658 1.00 83.00 185 HIS A CA 1
ATOM 1504 C C . HIS A 1 185 ? -0.345 10.523 -33.526 1.00 83.00 185 HIS A C 1
ATOM 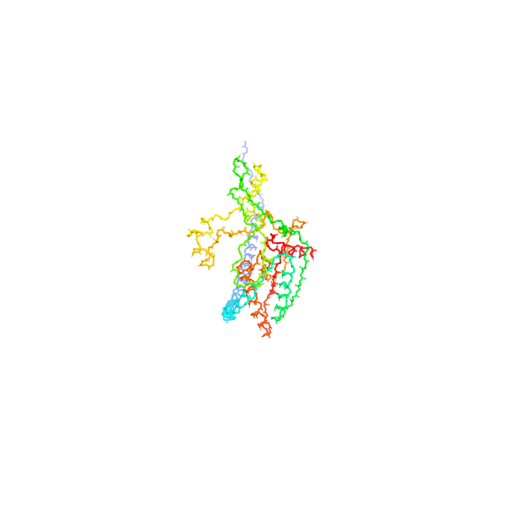1506 O O . HIS A 1 185 ? 0.612 10.723 -34.274 1.00 83.00 185 HIS A O 1
ATOM 1512 N N . GLY A 1 186 ? -0.958 9.336 -33.471 1.00 79.06 186 GLY A N 1
ATOM 1513 C CA . GLY A 1 186 ? -0.641 8.210 -34.348 1.00 79.06 186 GLY A CA 1
ATOM 1514 C C . GLY A 1 186 ? 0.591 7.406 -33.936 1.00 79.06 186 GLY A C 1
ATOM 1515 O O . GLY A 1 186 ? 1.130 6.663 -34.760 1.00 79.06 186 GLY A O 1
ATOM 1516 N N . ALA A 1 187 ? 1.059 7.533 -32.691 1.00 75.19 187 ALA A N 1
ATOM 1517 C CA . ALA A 1 187 ? 2.114 6.664 -32.185 1.00 75.19 187 ALA A CA 1
ATOM 1518 C C . ALA A 1 187 ? 1.612 5.214 -32.098 1.00 75.19 187 ALA A C 1
ATOM 1520 O O . ALA A 1 187 ? 0.551 4.940 -31.544 1.00 75.19 187 ALA A O 1
ATOM 1521 N N . ILE A 1 188 ? 2.404 4.270 -32.611 1.00 77.44 188 ILE A N 1
ATOM 1522 C CA . ILE A 1 188 ? 2.115 2.824 -32.548 1.00 77.44 188 ILE A CA 1
ATOM 1523 C C . ILE A 1 188 ? 2.735 2.142 -31.315 1.00 77.44 188 ILE A C 1
ATOM 1525 O O . ILE A 1 188 ? 2.649 0.928 -31.156 1.00 77.44 188 ILE A O 1
ATOM 1529 N N . GLY A 1 189 ? 3.392 2.924 -30.459 1.00 70.19 189 GLY A N 1
ATOM 1530 C CA . GLY A 1 189 ? 4.041 2.489 -29.229 1.00 70.19 189 GLY A CA 1
ATOM 1531 C C . GLY A 1 189 ? 4.698 3.672 -28.519 1.00 70.19 189 GLY A C 1
ATOM 1532 O O . GLY A 1 189 ? 5.034 4.672 -29.153 1.00 70.19 189 GLY A O 1
ATOM 1533 N N . VAL A 1 190 ? 4.877 3.558 -27.203 1.00 75.81 190 VAL A N 1
ATOM 1534 C CA . VAL A 1 190 ? 5.506 4.585 -26.362 1.00 75.81 190 VAL A CA 1
ATOM 1535 C C . VAL A 1 190 ? 6.605 3.927 -25.534 1.00 75.81 190 VAL A C 1
ATOM 1537 O O . VAL A 1 190 ? 6.394 2.862 -24.957 1.00 75.81 190 VAL A O 1
ATOM 1540 N N . ILE A 1 191 ? 7.777 4.560 -25.482 1.00 73.25 191 ILE A N 1
ATOM 1541 C CA . ILE A 1 191 ? 8.843 4.212 -24.539 1.00 73.25 191 ILE A CA 1
ATOM 1542 C C . ILE A 1 191 ? 8.846 5.284 -23.461 1.00 73.25 191 ILE A C 1
ATOM 1544 O O . ILE A 1 191 ? 8.927 6.474 -23.760 1.00 73.25 191 ILE A O 1
ATOM 1548 N N . LEU A 1 192 ? 8.749 4.839 -22.216 1.00 72.56 192 LEU A N 1
ATOM 1549 C CA . LEU A 1 192 ? 8.749 5.680 -21.032 1.00 72.56 192 LEU A CA 1
ATOM 1550 C C . LEU A 1 192 ? 10.007 5.349 -20.228 1.00 72.56 192 LEU A C 1
ATOM 1552 O O . LEU A 1 192 ? 10.402 4.184 -20.146 1.00 72.56 192 LEU A O 1
ATOM 1556 N N . PHE A 1 193 ? 10.659 6.370 -19.685 1.00 76.62 193 PHE A N 1
ATOM 1557 C CA . PHE A 1 193 ? 11.866 6.224 -18.879 1.00 76.62 193 PHE A CA 1
ATOM 1558 C C . PHE A 1 193 ? 11.897 7.302 -17.795 1.00 76.62 193 PHE A C 1
ATOM 1560 O O . PHE A 1 193 ? 11.373 8.399 -17.988 1.00 76.62 193 PHE A O 1
ATOM 1567 N N . SER A 1 194 ? 12.504 6.979 -16.656 1.00 79.50 194 SER A N 1
ATOM 1568 C CA . SER A 1 194 ? 12.755 7.930 -15.574 1.00 79.50 194 SER A CA 1
ATOM 1569 C C . SER A 1 194 ? 14.021 8.720 -15.904 1.00 79.50 194 SER A C 1
ATOM 1571 O O . SER A 1 194 ? 15.118 8.164 -15.884 1.00 79.50 194 SER A O 1
ATOM 1573 N N . ASP A 1 195 ? 13.879 9.998 -16.262 1.00 83.19 195 ASP A N 1
ATOM 1574 C CA . ASP A 1 195 ? 15.027 10.840 -16.606 1.00 83.19 195 ASP A CA 1
ATOM 1575 C C . ASP A 1 195 ? 15.916 11.063 -15.363 1.00 83.19 195 ASP A C 1
ATOM 1577 O O . ASP A 1 195 ? 15.406 11.466 -14.310 1.00 83.19 195 ASP A O 1
ATOM 1581 N N . PRO A 1 196 ? 17.241 10.824 -15.436 1.00 83.00 196 PRO A N 1
ATOM 1582 C CA . PRO A 1 196 ? 18.148 11.090 -14.326 1.00 83.00 196 PRO A CA 1
ATOM 1583 C C . PRO A 1 196 ? 18.088 12.526 -13.799 1.00 83.00 196 PRO A C 1
ATOM 1585 O O . PRO A 1 196 ? 18.343 12.733 -12.619 1.00 83.00 196 PRO A O 1
ATOM 1588 N N . VAL A 1 197 ? 17.728 13.519 -14.616 1.00 84.62 197 VAL A N 1
ATOM 1589 C CA . VAL A 1 197 ? 17.547 14.899 -14.139 1.00 84.62 197 VAL A CA 1
ATOM 1590 C C . VAL A 1 197 ? 16.473 14.978 -13.050 1.00 84.62 197 VAL A C 1
ATOM 1592 O O . VAL A 1 197 ? 16.644 15.722 -12.084 1.00 84.62 197 VAL A O 1
ATOM 1595 N N . ASP A 1 198 ? 15.416 14.177 -13.167 1.00 82.94 198 ASP A N 1
ATOM 1596 C CA . ASP A 1 198 ? 14.294 14.171 -12.230 1.00 82.94 198 ASP A CA 1
ATOM 1597 C C . ASP A 1 198 ? 14.501 13.164 -11.085 1.00 82.94 198 ASP A C 1
ATOM 1599 O O . ASP A 1 198 ? 14.169 13.450 -9.933 1.00 82.94 198 ASP A O 1
ATOM 1603 N N . PHE A 1 199 ? 15.082 11.992 -11.375 1.00 80.75 199 PHE A N 1
ATOM 1604 C CA . PHE A 1 199 ? 15.132 10.853 -10.440 1.00 80.75 199 PHE A CA 1
ATOM 1605 C C . PHE A 1 199 ? 16.520 10.551 -9.848 1.00 80.75 199 PHE A C 1
ATOM 1607 O O . PHE A 1 199 ? 16.624 9.844 -8.840 1.00 80.75 199 PHE A O 1
ATOM 1614 N N . ALA A 1 200 ? 17.587 11.103 -10.429 1.00 86.25 200 ALA A N 1
ATOM 1615 C CA . ALA A 1 200 ? 18.965 10.982 -9.952 1.00 86.25 200 ALA A CA 1
ATOM 1616 C C . ALA A 1 200 ? 19.794 12.253 -10.256 1.00 86.25 200 ALA A C 1
ATOM 1618 O O . ALA A 1 200 ? 20.840 12.169 -10.908 1.00 86.25 200 ALA A O 1
ATOM 1619 N N . PRO A 1 201 ? 19.375 13.449 -9.785 1.00 84.44 201 PRO A N 1
ATOM 1620 C CA . PRO A 1 201 ? 19.966 14.739 -10.166 1.00 84.44 201 PRO A CA 1
ATOM 1621 C C . PRO A 1 201 ? 21.442 14.887 -9.784 1.00 84.44 201 PRO A C 1
ATOM 1623 O O . PRO A 1 201 ? 22.148 15.746 -10.311 1.00 84.44 201 PRO A O 1
ATOM 1626 N N . LEU A 1 202 ? 21.926 14.064 -8.851 1.00 83.75 202 LEU A N 1
ATOM 1627 C CA . LEU A 1 202 ? 23.335 14.039 -8.473 1.00 83.75 202 LEU A CA 1
ATOM 1628 C C . LEU A 1 202 ? 24.178 13.121 -9.369 1.00 83.75 202 LEU A C 1
ATOM 1630 O O . LEU A 1 202 ? 25.393 13.097 -9.199 1.00 83.75 202 LEU A O 1
ATOM 1634 N N . GLY A 1 203 ? 23.585 12.424 -10.335 1.00 84.50 203 GLY A N 1
ATOM 1635 C CA . GLY A 1 203 ? 24.239 11.470 -11.229 1.00 84.50 203 GLY A CA 1
ATOM 1636 C C . GLY A 1 203 ? 23.892 10.018 -10.898 1.00 84.50 203 GLY A C 1
ATOM 1637 O O . GLY A 1 203 ? 23.426 9.712 -9.805 1.00 84.50 203 GLY A O 1
ATOM 1638 N N . THR A 1 204 ? 24.153 9.127 -11.856 1.00 83.69 204 THR A N 1
ATOM 1639 C CA . THR A 1 204 ? 23.751 7.711 -11.822 1.00 83.69 204 THR A CA 1
ATOM 1640 C C . THR A 1 204 ? 24.875 6.747 -11.428 1.00 83.69 204 THR A C 1
ATOM 1642 O O . THR A 1 204 ? 24.736 5.546 -11.621 1.00 83.69 204 THR A O 1
ATOM 1645 N N . THR A 1 205 ? 26.011 7.246 -10.923 1.00 86.44 205 THR A N 1
ATOM 1646 C CA . THR A 1 205 ? 27.110 6.372 -10.472 1.00 86.44 205 THR A CA 1
ATOM 1647 C C . THR A 1 205 ? 26.730 5.651 -9.183 1.00 86.44 205 THR A C 1
ATOM 1649 O O . THR A 1 205 ? 25.986 6.207 -8.373 1.00 86.44 205 THR A O 1
ATOM 1652 N N . ASP A 1 206 ? 27.279 4.453 -8.962 1.00 82.19 206 ASP A N 1
ATOM 1653 C CA . ASP A 1 206 ? 26.944 3.580 -7.826 1.00 82.19 206 ASP A CA 1
ATOM 1654 C C . ASP A 1 206 ? 27.014 4.286 -6.461 1.00 82.19 206 ASP A C 1
ATOM 1656 O O . ASP A 1 206 ? 26.218 3.999 -5.570 1.00 82.19 206 ASP A O 1
ATOM 1660 N N . GLU A 1 207 ? 27.927 5.242 -6.268 1.00 86.50 207 GLU A N 1
ATOM 1661 C CA . GLU A 1 207 ? 28.071 5.975 -5.001 1.00 86.50 207 GLU A CA 1
ATOM 1662 C C . GLU A 1 207 ? 26.959 7.005 -4.764 1.00 86.50 207 GLU A C 1
ATOM 1664 O O . GLU A 1 207 ? 26.781 7.488 -3.645 1.00 86.50 207 GLU A O 1
ATOM 1669 N N . ARG A 1 208 ? 26.246 7.395 -5.824 1.00 84.62 208 ARG A N 1
ATOM 1670 C CA . ARG A 1 208 ? 25.260 8.481 -5.819 1.00 84.62 208 ARG A CA 1
ATOM 1671 C C . ARG A 1 208 ? 23.824 8.003 -5.930 1.00 84.62 208 ARG A C 1
ATOM 1673 O O . ARG A 1 208 ? 22.930 8.827 -5.741 1.00 84.62 208 ARG A O 1
ATOM 1680 N N . VAL A 1 209 ? 23.599 6.715 -6.153 1.00 84.06 209 VAL A N 1
ATOM 1681 C CA . VAL A 1 209 ? 22.277 6.082 -6.259 1.00 84.06 209 VAL A CA 1
ATOM 1682 C C . VAL A 1 209 ? 22.109 4.986 -5.205 1.00 84.06 209 VAL A C 1
ATOM 1684 O O . VAL A 1 209 ? 23.045 4.657 -4.472 1.00 84.06 209 VAL A O 1
ATOM 1687 N N . TYR A 1 210 ? 20.904 4.435 -5.077 1.00 79.50 210 TYR A N 1
ATOM 1688 C CA . TYR A 1 210 ? 20.653 3.279 -4.216 1.00 79.50 210 TYR A CA 1
ATOM 1689 C C . TYR A 1 210 ? 21.607 2.114 -4.568 1.00 79.50 210 TYR A C 1
ATOM 1691 O O . TYR A 1 210 ? 21.782 1.829 -5.754 1.00 79.50 210 TYR A O 1
ATOM 1699 N N . PRO A 1 211 ? 22.224 1.421 -3.587 1.00 79.19 211 PRO A N 1
ATOM 1700 C CA . PRO A 1 211 ? 21.939 1.441 -2.144 1.00 79.19 211 PRO A CA 1
ATOM 1701 C C . PRO A 1 211 ? 22.691 2.506 -1.330 1.00 79.19 211 PRO A C 1
ATOM 1703 O O . PRO A 1 211 ? 22.483 2.605 -0.122 1.00 79.19 211 PRO A O 1
ATOM 1706 N N . ASN A 1 212 ? 23.573 3.292 -1.950 1.00 78.00 212 ASN A N 1
ATOM 1707 C CA . ASN A 1 212 ? 24.439 4.247 -1.247 1.00 78.00 212 ASN A CA 1
ATOM 1708 C C . ASN A 1 212 ? 23.777 5.618 -1.025 1.00 78.00 212 ASN A C 1
ATOM 1710 O O . ASN A 1 212 ? 24.243 6.422 -0.215 1.00 78.00 212 ASN A O 1
ATOM 1714 N N . SER A 1 213 ? 22.672 5.878 -1.721 1.00 83.88 213 SER A N 1
ATOM 1715 C CA . SER A 1 213 ? 21.821 7.053 -1.546 1.00 83.88 213 SER A CA 1
ATOM 1716 C C . SER A 1 213 ? 20.335 6.695 -1.728 1.00 83.88 213 SER A C 1
ATOM 1718 O O . SER A 1 213 ? 19.977 5.534 -1.910 1.00 83.88 213 SER A O 1
ATOM 1720 N N . PHE A 1 214 ? 19.458 7.701 -1.672 1.00 81.25 214 PHE A N 1
ATOM 1721 C CA . PHE A 1 214 ? 18.022 7.556 -1.934 1.00 81.25 214 PHE A CA 1
ATOM 1722 C C . PHE A 1 214 ? 17.627 7.786 -3.408 1.00 81.25 214 PHE A C 1
ATOM 1724 O O . PHE A 1 214 ? 16.445 7.702 -3.729 1.00 81.25 214 PHE A O 1
ATOM 1731 N N . TYR A 1 215 ? 18.577 8.111 -4.294 1.00 84.81 215 TYR A N 1
ATOM 1732 C CA . TYR A 1 215 ? 18.307 8.368 -5.714 1.00 84.81 215 TYR A CA 1
ATOM 1733 C C . TYR A 1 215 ? 18.194 7.076 -6.534 1.00 84.81 215 TYR A C 1
ATOM 1735 O O . TYR A 1 215 ? 18.798 6.057 -6.192 1.00 84.81 215 TYR A O 1
ATOM 1743 N N . MET A 1 216 ? 17.425 7.128 -7.625 1.00 81.12 216 MET A N 1
ATOM 1744 C CA . MET A 1 216 ? 17.136 5.965 -8.468 1.00 81.12 216 MET A CA 1
ATOM 1745 C C . MET A 1 216 ? 18.402 5.486 -9.209 1.00 81.12 216 MET A C 1
ATOM 1747 O O . MET A 1 216 ? 19.068 6.308 -9.839 1.00 81.12 216 MET A O 1
ATOM 1751 N N . PRO A 1 217 ? 18.748 4.184 -9.162 1.00 83.62 217 PRO A N 1
ATOM 1752 C CA . PRO A 1 217 ? 19.839 3.635 -9.965 1.00 83.62 217 PRO A CA 1
ATOM 1753 C C . PRO A 1 217 ? 19.475 3.611 -11.455 1.00 83.62 217 PRO A C 1
ATOM 1755 O O . PRO A 1 217 ? 18.300 3.629 -11.811 1.00 83.62 217 PRO A O 1
ATOM 1758 N N . ASP A 1 218 ? 20.472 3.527 -12.336 1.00 79.31 218 ASP A N 1
ATOM 1759 C CA . ASP A 1 218 ? 20.292 3.516 -13.800 1.00 79.31 218 ASP A CA 1
ATOM 1760 C C . ASP A 1 218 ? 19.439 2.344 -14.325 1.00 79.31 218 ASP A C 1
ATOM 1762 O O . ASP A 1 218 ? 18.811 2.442 -15.379 1.00 79.31 218 ASP A O 1
ATOM 1766 N N . MET A 1 219 ? 19.384 1.251 -13.565 1.00 75.62 219 MET A N 1
ATOM 1767 C CA . MET A 1 219 ? 18.543 0.081 -13.824 1.00 75.62 219 MET A CA 1
ATOM 1768 C C . MET A 1 219 ? 17.165 0.144 -13.142 1.00 75.62 219 MET A C 1
ATOM 1770 O O . MET A 1 219 ? 16.379 -0.795 -13.288 1.00 75.62 219 MET A O 1
ATOM 1774 N N . GLY A 1 220 ? 16.874 1.201 -12.376 1.00 73.62 220 GLY A N 1
ATOM 1775 C CA . GLY A 1 220 ? 15.590 1.405 -11.709 1.00 73.62 220 GLY A CA 1
ATOM 1776 C C . GLY A 1 220 ? 14.499 1.809 -12.698 1.00 73.62 220 GLY A C 1
ATOM 1777 O O . GLY A 1 220 ? 14.707 2.678 -13.542 1.00 73.62 220 GLY A O 1
ATOM 1778 N N . ILE A 1 221 ? 13.326 1.177 -12.607 1.00 78.19 221 ILE A N 1
ATOM 1779 C CA . ILE A 1 221 ? 12.196 1.464 -13.497 1.00 78.19 221 ILE A CA 1
ATOM 1780 C C . ILE A 1 221 ? 10.963 1.806 -12.664 1.00 78.19 221 ILE A C 1
ATOM 1782 O O . ILE A 1 221 ? 10.460 0.983 -11.894 1.00 78.19 221 ILE A O 1
ATOM 1786 N N . GLN A 1 222 ? 10.424 3.010 -12.862 1.00 71.62 222 GLN A N 1
ATOM 1787 C CA . GLN A 1 222 ? 9.142 3.383 -12.275 1.00 71.62 222 GLN A CA 1
ATOM 1788 C C . GLN A 1 222 ? 7.995 2.618 -12.954 1.00 71.62 222 GLN A C 1
ATOM 1790 O O . GLN A 1 222 ? 7.902 2.569 -14.184 1.00 71.62 222 GLN A O 1
ATOM 1795 N N . ARG A 1 223 ? 7.107 2.032 -12.148 1.00 73.31 223 ARG A N 1
ATOM 1796 C CA . ARG A 1 223 ? 5.902 1.310 -12.589 1.00 73.31 223 ARG A CA 1
ATOM 1797 C C . ARG A 1 223 ? 4.645 2.108 -12.255 1.00 73.31 223 ARG A C 1
ATOM 1799 O O . ARG A 1 223 ? 4.693 3.039 -11.460 1.00 73.31 223 ARG A O 1
ATOM 1806 N N . GLY A 1 224 ? 3.540 1.731 -12.885 1.00 67.56 224 GLY A N 1
ATOM 1807 C CA . GLY A 1 224 ? 2.194 2.183 -12.550 1.00 67.56 224 GLY A CA 1
ATOM 1808 C C . GLY A 1 224 ? 1.226 1.968 -13.706 1.00 67.56 224 GLY A C 1
ATOM 1809 O O . GLY A 1 224 ? 1.620 1.576 -14.808 1.00 67.56 224 GLY A O 1
ATOM 1810 N N . SER A 1 225 ? -0.054 2.201 -13.441 1.00 71.75 225 SER A N 1
ATOM 1811 C CA . SER A 1 225 ? -1.116 2.024 -14.428 1.00 71.75 225 SER A CA 1
ATOM 1812 C C . SER A 1 225 ? -1.112 3.123 -15.498 1.00 71.75 225 SER A C 1
ATOM 1814 O O . SER A 1 225 ? -0.994 4.308 -15.194 1.00 71.75 225 SER A O 1
ATOM 1816 N N . ALA A 1 226 ? -1.312 2.733 -16.761 1.00 72.75 226 ALA A N 1
ATOM 1817 C CA . ALA A 1 226 ? -1.536 3.662 -17.875 1.00 72.75 226 ALA A CA 1
ATOM 1818 C C . ALA A 1 226 ? -3.017 4.073 -18.030 1.00 72.75 226 ALA A C 1
ATOM 1820 O O . ALA A 1 226 ? -3.365 4.822 -18.944 1.00 72.75 226 ALA A O 1
ATOM 1821 N N . TYR A 1 227 ? -3.907 3.561 -17.175 1.00 70.31 227 TYR A N 1
ATOM 1822 C CA . TYR A 1 227 ? -5.332 3.867 -17.227 1.00 70.31 227 TYR A CA 1
ATOM 1823 C C . TYR A 1 227 ? -5.626 5.295 -16.736 1.00 70.31 227 TYR A C 1
ATOM 1825 O O . TYR A 1 227 ? -5.049 5.772 -15.762 1.00 70.31 227 TYR A O 1
ATOM 1833 N N . LEU A 1 228 ? -6.536 5.991 -17.428 1.00 59.16 228 LEU A N 1
ATOM 1834 C CA . LEU A 1 228 ? -6.869 7.398 -17.164 1.00 59.16 228 LEU A CA 1
ATOM 1835 C C . LEU A 1 228 ? -7.893 7.607 -16.046 1.00 59.16 228 LEU A C 1
ATOM 1837 O O . LEU A 1 228 ? -7.979 8.716 -15.518 1.00 59.16 228 LEU A O 1
ATOM 1841 N N . GLY A 1 229 ? -8.696 6.588 -15.740 1.00 62.88 229 GLY A N 1
ATOM 1842 C CA . GLY A 1 229 ? -9.754 6.658 -14.737 1.00 62.88 229 GLY A CA 1
ATOM 1843 C C . GLY A 1 229 ? -9.319 6.143 -13.366 1.00 62.88 229 GLY A C 1
ATOM 1844 O O . GLY A 1 229 ? -8.197 5.683 -13.172 1.00 62.88 229 GLY A O 1
ATOM 1845 N N . SER A 1 230 ? -10.252 6.187 -12.420 1.00 61.16 230 SER A N 1
ATOM 1846 C CA . SER A 1 230 ? -10.131 5.545 -11.110 1.00 61.16 230 SER A CA 1
ATOM 1847 C C . SER A 1 230 ? -11.181 4.443 -10.993 1.00 61.16 230 SER A C 1
ATOM 1849 O O . SER A 1 230 ? -12.321 4.639 -11.419 1.00 61.16 230 SER A O 1
ATOM 1851 N N . GLY A 1 231 ? -10.808 3.321 -10.387 1.00 61.94 231 GLY A N 1
ATOM 1852 C CA . GLY A 1 231 ? -11.680 2.179 -10.125 1.00 61.94 231 GLY A CA 1
ATOM 1853 C C . GLY A 1 231 ? -11.698 1.143 -11.234 1.00 61.94 231 GLY A C 1
ATOM 1854 O O . GLY A 1 231 ? -10.983 1.283 -12.228 1.00 61.94 231 GLY A O 1
ATOM 1855 N N . ASP A 1 232 ? -12.500 0.092 -11.051 1.00 55.16 232 ASP A N 1
ATOM 1856 C CA . ASP A 1 232 ? -12.661 -0.930 -12.080 1.00 55.16 232 ASP A CA 1
ATOM 1857 C C . ASP A 1 232 ? -13.216 -0.314 -13.377 1.00 55.16 232 ASP A C 1
ATOM 1859 O O . ASP A 1 232 ? -14.080 0.565 -13.388 1.00 55.16 232 ASP A O 1
ATOM 1863 N N . ILE A 1 233 ? -12.699 -0.779 -14.513 1.00 58.88 233 ILE A N 1
ATOM 1864 C CA . ILE A 1 233 ? -13.117 -0.309 -15.838 1.00 58.88 233 ILE A CA 1
ATOM 1865 C C . ILE A 1 233 ? -14.579 -0.704 -16.096 1.00 58.88 233 ILE A C 1
ATOM 1867 O O . ILE A 1 233 ? -15.277 -0.033 -16.858 1.00 58.88 233 ILE A O 1
ATOM 1871 N N . LEU A 1 234 ? -15.053 -1.778 -15.458 1.00 54.78 234 LEU A N 1
ATOM 1872 C CA . LEU A 1 234 ? -16.377 -2.342 -15.702 1.00 54.78 234 LEU A CA 1
ATOM 1873 C C . LEU A 1 234 ? -17.480 -1.769 -14.796 1.00 54.78 234 LEU A C 1
ATOM 1875 O O . LEU A 1 234 ? -18.658 -1.978 -15.091 1.00 54.78 234 LEU A O 1
ATOM 1879 N N . THR A 1 235 ? -17.145 -1.024 -13.738 1.00 47.75 235 THR A N 1
ATOM 1880 C CA . THR A 1 235 ? -18.106 -0.517 -12.742 1.00 47.75 235 THR A CA 1
ATOM 1881 C C . THR A 1 235 ? -17.676 0.906 -12.308 1.00 47.75 235 THR A C 1
ATOM 1883 O O . THR A 1 235 ? -16.550 1.099 -11.882 1.00 47.75 235 THR A O 1
ATOM 1886 N N . GLN A 1 236 ? -18.498 1.970 -12.439 1.00 49.38 236 GLN A N 1
ATOM 1887 C CA . GLN A 1 236 ? -18.094 3.357 -12.064 1.00 49.38 236 GLN A CA 1
ATOM 1888 C C . GLN A 1 236 ? -19.222 4.209 -11.399 1.00 49.38 236 GLN A C 1
ATOM 1890 O O . GLN A 1 236 ? -20.380 4.119 -11.790 1.00 49.38 236 GLN A O 1
ATOM 1895 N N . ASN A 1 237 ? -18.857 5.137 -10.477 1.00 48.72 237 ASN A N 1
ATOM 1896 C CA . ASN A 1 237 ? -19.514 6.457 -10.185 1.00 48.72 237 ASN A CA 1
ATOM 1897 C C . ASN A 1 237 ? -20.827 6.681 -9.355 1.00 48.72 237 ASN A C 1
ATOM 1899 O O . ASN A 1 237 ? -21.738 7.361 -9.807 1.00 48.72 237 ASN A O 1
ATOM 1903 N N . TYR A 1 238 ? -20.887 6.381 -8.054 1.00 51.03 238 TYR A N 1
ATOM 1904 C CA . TYR A 1 238 ? -21.798 7.066 -7.077 1.00 51.03 238 TYR A CA 1
ATOM 1905 C C . TYR A 1 238 ? -21.128 7.360 -5.690 1.00 51.03 238 TYR A C 1
ATOM 1907 O O . TYR A 1 238 ? -19.913 7.225 -5.578 1.00 51.03 238 TYR A O 1
ATOM 1915 N N . PRO A 1 239 ? -21.827 7.823 -4.639 1.00 42.81 239 PRO A N 1
ATOM 1916 C CA . PRO A 1 239 ? -21.272 8.034 -3.286 1.00 42.81 239 PRO A CA 1
ATOM 1917 C C . PRO A 1 239 ? -22.046 7.312 -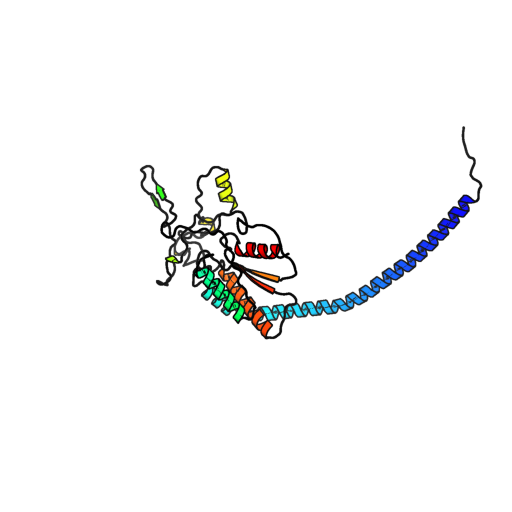2.160 1.00 42.81 239 PRO A C 1
ATOM 1919 O O . PRO A 1 239 ? -23.176 6.883 -2.360 1.00 42.81 239 PRO A O 1
ATOM 1922 N N . ALA A 1 240 ? -21.485 7.267 -0.944 1.00 38.88 240 ALA A N 1
ATOM 1923 C CA . ALA A 1 240 ? -22.243 6.934 0.268 1.00 38.88 240 ALA A CA 1
ATOM 1924 C C . ALA A 1 240 ? -21.925 7.901 1.424 1.00 38.88 240 ALA A C 1
ATOM 1926 O O . ALA A 1 240 ? -20.762 8.192 1.711 1.00 38.88 240 ALA A O 1
ATOM 1927 N N . THR A 1 241 ? -22.970 8.379 2.106 1.00 40.00 241 THR A N 1
ATOM 1928 C CA . THR A 1 241 ? -22.902 9.162 3.350 1.00 40.00 241 THR A CA 1
ATOM 1929 C C . THR A 1 241 ? -23.801 8.541 4.412 1.00 40.00 241 THR A C 1
ATOM 1931 O O . THR A 1 241 ? -24.962 8.303 4.117 1.00 40.00 241 THR A O 1
ATOM 1934 N N . ASP A 1 242 ? -23.270 8.368 5.631 1.00 48.84 242 ASP A N 1
ATOM 1935 C CA . ASP A 1 242 ? -23.922 8.673 6.920 1.00 48.84 242 ASP A CA 1
ATOM 1936 C C . ASP A 1 242 ? -22.885 8.581 8.070 1.00 48.84 242 ASP A C 1
ATOM 1938 O O . ASP A 1 242 ? -22.662 7.559 8.706 1.00 48.84 242 ASP A O 1
ATOM 1942 N N . ARG A 1 243 ? -22.178 9.707 8.271 1.00 64.75 243 ARG A N 1
ATOM 1943 C CA . ARG A 1 243 ? -21.228 10.086 9.353 1.00 64.75 243 ARG A CA 1
ATOM 1944 C C . ARG A 1 243 ? -20.235 9.014 9.860 1.00 64.75 243 ARG A C 1
ATOM 1946 O O . ARG A 1 243 ? -20.129 8.791 11.067 1.00 64.75 243 ARG A O 1
ATOM 1953 N N . TYR A 1 244 ? -19.386 8.504 8.973 1.00 74.06 244 TYR A N 1
ATOM 1954 C CA . TYR A 1 244 ? -18.143 7.809 9.339 1.00 74.06 244 TYR A CA 1
ATOM 1955 C C . TYR A 1 244 ? -16.927 8.739 9.266 1.00 74.06 244 TYR A C 1
ATOM 1957 O O . TYR A 1 244 ? -16.898 9.664 8.455 1.00 74.06 244 TYR A O 1
ATOM 1965 N N . VAL A 1 245 ? -15.915 8.486 10.101 1.00 78.62 245 VAL A N 1
ATOM 1966 C CA . VAL A 1 245 ? -14.543 8.948 9.834 1.00 78.62 245 VAL A CA 1
ATOM 1967 C C . VAL A 1 245 ? -13.798 7.765 9.233 1.00 78.62 245 VAL A C 1
ATOM 1969 O O . VAL A 1 245 ? -13.508 6.804 9.941 1.00 78.62 245 VAL A O 1
ATOM 1972 N N . ILE A 1 246 ? -13.551 7.809 7.926 1.00 87.62 246 ILE A N 1
ATOM 1973 C CA . ILE A 1 246 ? -12.848 6.743 7.207 1.00 87.62 246 ILE A CA 1
ATOM 1974 C C . ILE A 1 246 ? -11.361 7.092 7.180 1.00 87.62 246 ILE A C 1
ATOM 1976 O O . ILE A 1 246 ? -10.991 8.185 6.754 1.00 87.62 246 ILE A O 1
ATOM 1980 N N . VAL A 1 247 ? -10.525 6.170 7.647 1.00 91.88 247 VAL A N 1
ATOM 1981 C CA . VAL A 1 247 ? -9.064 6.251 7.571 1.00 91.88 247 VAL A CA 1
ATOM 1982 C C . VAL A 1 247 ? -8.610 5.117 6.665 1.00 91.88 247 VAL A C 1
ATOM 1984 O O . VAL A 1 247 ? -8.728 3.950 7.030 1.00 91.88 247 VAL A O 1
ATOM 1987 N N . GLY A 1 248 ? -8.168 5.463 5.460 1.00 93.06 248 GLY A N 1
ATOM 1988 C CA . GLY A 1 248 ? -7.825 4.503 4.418 1.00 93.06 248 GLY A CA 1
ATOM 1989 C C . GLY A 1 248 ? -6.355 4.559 4.034 1.00 93.06 248 GLY A C 1
ATOM 1990 O O . GLY A 1 248 ? -5.771 5.640 3.987 1.00 93.06 248 GLY A O 1
ATOM 1991 N N . ASN A 1 249 ? -5.792 3.401 3.718 1.00 96.12 249 ASN A N 1
ATOM 1992 C CA . ASN A 1 249 ? -4.503 3.243 3.055 1.00 96.12 249 ASN A CA 1
ATOM 1993 C C . ASN A 1 249 ? -4.589 2.006 2.148 1.00 96.12 249 ASN A C 1
ATOM 1995 O O . ASN A 1 249 ? -5.404 1.121 2.413 1.00 96.12 249 ASN A O 1
ATOM 1999 N N . HIS A 1 250 ? -3.845 1.978 1.046 1.00 97.31 250 HIS A N 1
ATOM 2000 C CA . HIS A 1 250 ? -3.740 0.754 0.257 1.00 97.31 250 HIS A CA 1
ATOM 2001 C C . HIS A 1 250 ? -2.676 -0.161 0.841 1.00 97.31 250 HIS A C 1
ATOM 2003 O O . HIS A 1 250 ? -1.868 0.308 1.635 1.00 97.31 250 HIS A O 1
ATOM 2009 N N . PHE A 1 251 ? -2.747 -1.447 0.507 1.00 95.50 251 PHE A N 1
ATOM 2010 C CA . PHE A 1 251 ? -1.813 -2.447 1.011 1.00 95.50 251 PHE A CA 1
ATOM 2011 C C . PHE A 1 251 ? -1.053 -3.204 -0.097 1.00 95.50 251 PHE A C 1
ATOM 2013 O O . PHE A 1 251 ? -0.077 -3.905 0.160 1.00 95.50 251 PHE A O 1
ATOM 2020 N N . ASP A 1 252 ? -1.483 -3.085 -1.352 1.00 94.38 252 ASP A N 1
ATOM 2021 C CA . ASP A 1 252 ? -0.742 -3.638 -2.481 1.00 94.38 252 ASP A CA 1
ATOM 2022 C C . ASP A 1 252 ? 0.402 -2.710 -2.899 1.00 94.38 252 ASP A C 1
ATOM 2024 O O . ASP A 1 252 ? 0.262 -1.488 -2.846 1.00 94.38 252 ASP A O 1
ATOM 2028 N N . SER A 1 253 ? 1.507 -3.298 -3.365 1.00 92.19 253 SER A N 1
ATOM 2029 C CA . SER A 1 253 ? 2.639 -2.559 -3.931 1.00 92.19 253 SER A CA 1
ATOM 2030 C C . SER A 1 253 ? 3.240 -3.261 -5.146 1.00 92.19 253 SER A C 1
ATOM 2032 O O . SER A 1 253 ? 3.127 -4.477 -5.318 1.00 92.19 253 SER A O 1
ATOM 2034 N N . TRP A 1 254 ? 3.966 -2.520 -5.986 1.00 87.12 254 TRP A N 1
ATOM 2035 C CA . TRP A 1 254 ? 4.682 -3.127 -7.116 1.00 87.12 254 TRP A CA 1
ATOM 2036 C C . TRP A 1 254 ? 5.779 -4.121 -6.724 1.00 87.12 254 TRP A C 1
ATOM 2038 O O . TRP A 1 254 ? 6.127 -4.986 -7.526 1.00 87.12 254 TRP A O 1
ATOM 2048 N N . THR A 1 255 ? 6.388 -3.969 -5.547 1.00 85.00 255 THR A N 1
ATOM 2049 C CA . THR A 1 255 ? 7.470 -4.842 -5.063 1.00 85.00 255 THR A CA 1
ATOM 2050 C C . THR A 1 255 ? 7.343 -5.034 -3.552 1.00 85.00 255 THR A C 1
ATOM 2052 O O . THR A 1 255 ? 6.381 -5.657 -3.133 1.00 85.00 255 THR A O 1
ATOM 2055 N N . PHE A 1 256 ? 8.296 -4.540 -2.754 1.00 85.69 256 PHE A N 1
ATOM 2056 C CA . PHE A 1 256 ? 8.340 -4.634 -1.287 1.00 85.69 256 PHE A CA 1
ATOM 2057 C C . PHE A 1 256 ? 7.606 -3.495 -0.570 1.00 85.69 256 PHE A C 1
ATOM 2059 O O . PHE A 1 256 ? 7.519 -3.486 0.653 1.00 85.69 256 PHE A O 1
ATOM 2066 N N . GLY A 1 257 ? 7.221 -2.459 -1.312 1.00 88.44 257 GLY A N 1
ATOM 2067 C CA . GLY A 1 257 ? 6.411 -1.357 -0.818 1.00 88.44 257 GLY A CA 1
ATOM 2068 C C . GLY A 1 257 ? 6.906 -0.624 0.432 1.00 88.44 257 GLY A C 1
ATOM 2069 O O . GLY A 1 257 ? 6.096 -0.180 1.229 1.00 88.44 257 GLY A O 1
ATOM 2070 N N . SER A 1 258 ? 8.215 -0.467 0.673 1.00 89.62 258 SER A N 1
ATOM 2071 C CA . SER A 1 258 ? 8.684 0.160 1.930 1.00 89.62 258 SER A CA 1
ATOM 2072 C C . SER A 1 258 ? 8.245 1.621 2.111 1.00 89.62 258 SER A C 1
ATOM 2074 O O . SER A 1 258 ? 8.134 2.108 3.235 1.00 89.62 258 SER A O 1
ATOM 2076 N N . ILE A 1 259 ? 8.048 2.354 1.018 1.00 89.88 259 ILE A N 1
ATOM 2077 C CA . ILE A 1 259 ? 7.545 3.733 1.061 1.00 89.88 259 ILE A CA 1
ATOM 2078 C C . ILE A 1 259 ? 6.086 3.709 0.634 1.00 89.88 259 ILE A C 1
ATOM 2080 O O . ILE A 1 259 ? 5.204 3.982 1.448 1.00 89.88 259 ILE A O 1
ATOM 2084 N N . ASP A 1 260 ? 5.886 3.346 -0.625 1.00 90.19 260 ASP A N 1
ATOM 2085 C CA . ASP A 1 260 ? 4.598 3.184 -1.270 1.00 90.19 260 ASP A CA 1
ATOM 2086 C C . ASP A 1 260 ? 4.318 1.687 -1.394 1.00 90.19 260 ASP A C 1
ATOM 2088 O O . ASP A 1 260 ? 4.975 1.012 -2.184 1.00 90.19 260 ASP A O 1
ATOM 2092 N N . ASP A 1 261 ? 3.509 1.089 -0.528 1.00 92.62 261 ASP A N 1
ATOM 2093 C CA . ASP A 1 261 ? 2.466 1.650 0.355 1.00 92.62 261 ASP A CA 1
ATOM 2094 C C . ASP A 1 261 ? 2.795 1.605 1.868 1.00 92.62 261 ASP A C 1
ATOM 2096 O O . ASP A 1 261 ? 2.175 2.273 2.707 1.00 92.62 261 ASP A O 1
ATOM 2100 N N . GLY A 1 262 ? 3.785 0.796 2.238 1.00 94.31 262 GLY A N 1
ATOM 2101 C CA . GLY A 1 262 ? 3.995 0.256 3.579 1.00 94.31 262 GLY A CA 1
ATOM 2102 C C . GLY A 1 262 ? 4.307 1.277 4.664 1.00 94.31 262 GLY A C 1
ATOM 2103 O O . GLY A 1 262 ? 4.056 1.023 5.846 1.00 94.31 262 GLY A O 1
ATOM 2104 N N . SER A 1 263 ? 4.799 2.464 4.301 1.00 95.38 263 SER A N 1
ATOM 2105 C CA . SER A 1 263 ? 4.962 3.555 5.268 1.00 95.38 263 SER A CA 1
ATOM 2106 C C . SER A 1 263 ? 3.608 4.039 5.811 1.00 95.38 263 SER A C 1
ATOM 2108 O O . SER A 1 263 ? 3.489 4.331 7.006 1.00 95.38 263 SER A O 1
ATOM 2110 N N . GLY A 1 264 ? 2.568 4.042 4.971 1.00 95.88 264 GLY A N 1
ATOM 2111 C CA . GLY A 1 264 ? 1.188 4.326 5.355 1.00 95.88 264 GLY A CA 1
ATOM 2112 C C . GLY A 1 264 ? 0.576 3.200 6.186 1.00 95.88 264 GLY A C 1
ATOM 2113 O O . GLY A 1 264 ? -0.059 3.469 7.216 1.00 95.88 264 GLY A O 1
ATOM 2114 N N . MET A 1 265 ? 0.835 1.940 5.822 1.00 96.50 265 MET A N 1
ATOM 2115 C CA . MET A 1 265 ? 0.305 0.790 6.563 1.00 96.50 265 MET A CA 1
ATOM 2116 C C . MET A 1 265 ? 0.934 0.694 7.952 1.00 96.50 265 MET A C 1
ATOM 2118 O O . MET A 1 265 ? 0.231 0.464 8.940 1.00 96.50 265 MET A O 1
ATOM 2122 N N . ALA A 1 266 ? 2.234 0.978 8.076 1.00 97.00 266 ALA A N 1
ATOM 2123 C CA . ALA A 1 266 ? 2.933 1.033 9.357 1.00 97.00 266 ALA A CA 1
ATOM 2124 C C . ALA A 1 266 ? 2.310 2.043 10.335 1.00 97.00 266 ALA A C 1
ATOM 2126 O O . ALA A 1 266 ? 2.202 1.757 11.535 1.00 97.00 266 ALA A O 1
ATOM 2127 N N . ILE A 1 267 ? 1.865 3.196 9.821 1.00 96.31 267 ILE A N 1
ATOM 2128 C CA . ILE A 1 267 ? 1.121 4.206 10.584 1.00 96.31 267 ILE A CA 1
ATOM 2129 C C . ILE A 1 267 ? -0.278 3.688 10.924 1.00 96.31 267 ILE A C 1
ATOM 2131 O O . ILE A 1 267 ? -0.690 3.780 12.080 1.00 96.31 267 ILE A O 1
ATOM 2135 N N . SER A 1 268 ? -0.996 3.104 9.963 1.00 96.69 268 SER A N 1
ATOM 2136 C CA . SER A 1 268 ? -2.343 2.558 10.175 1.00 96.69 268 SER A CA 1
ATOM 2137 C C . SER A 1 268 ? -2.363 1.502 11.282 1.00 96.69 268 SER A C 1
ATOM 2139 O O . SER A 1 268 ? -3.204 1.560 12.179 1.00 96.69 268 SER A O 1
ATOM 2141 N N . PHE A 1 269 ? -1.386 0.593 11.296 1.00 97.69 269 PHE A N 1
ATOM 2142 C CA . PHE A 1 269 ? -1.210 -0.377 12.375 1.00 97.69 269 PHE A CA 1
ATOM 2143 C C . PHE A 1 269 ? -1.004 0.280 13.740 1.00 97.69 269 PHE A C 1
ATOM 2145 O O . PHE A 1 269 ? -1.583 -0.163 14.730 1.00 97.69 269 PHE A O 1
ATOM 2152 N N . GLU A 1 270 ? -0.200 1.339 13.812 1.00 97.69 270 GLU A N 1
ATOM 2153 C CA . GLU A 1 270 ? 0.039 2.046 15.068 1.00 97.69 270 GLU A CA 1
ATOM 2154 C C . GLU A 1 270 ? -1.215 2.788 15.558 1.00 97.69 270 GLU A C 1
ATOM 2156 O O . GLU A 1 270 ? -1.541 2.737 16.746 1.00 97.69 270 GLU A O 1
ATOM 2161 N N . LEU A 1 271 ? -1.974 3.410 14.651 1.00 96.25 271 LEU A N 1
ATOM 2162 C CA . LEU A 1 271 ? -3.253 4.046 14.977 1.00 96.25 271 LEU A CA 1
ATOM 2163 C C . LEU A 1 271 ? -4.263 3.033 15.521 1.00 96.25 271 LEU A C 1
ATOM 2165 O O . LEU A 1 271 ? -4.883 3.277 16.560 1.00 96.25 271 LEU A O 1
ATOM 2169 N N . VAL A 1 272 ? -4.404 1.888 14.848 1.00 97.19 272 VAL A N 1
ATOM 2170 C CA . VAL A 1 272 ? -5.308 0.812 15.268 1.00 97.19 272 VAL A CA 1
ATOM 2171 C C . VAL A 1 272 ? -4.899 0.263 16.633 1.00 97.19 272 VAL A C 1
ATOM 2173 O O . VAL A 1 272 ? -5.758 0.130 17.504 1.00 97.19 272 VAL A O 1
ATOM 2176 N N . ARG A 1 273 ? -3.601 0.050 16.879 1.00 97.62 273 ARG A N 1
ATOM 2177 C CA . ARG A 1 273 ? -3.080 -0.366 18.189 1.00 97.62 273 ARG A CA 1
ATOM 2178 C C . ARG A 1 273 ? -3.436 0.632 19.294 1.00 97.62 273 ARG A C 1
ATOM 2180 O O . ARG A 1 273 ? -3.927 0.232 20.353 1.00 97.62 273 ARG A O 1
ATOM 2187 N N . ILE A 1 274 ? -3.203 1.929 19.070 1.00 95.94 274 ILE A N 1
ATOM 2188 C CA . ILE A 1 274 ? -3.493 2.991 20.051 1.00 95.94 274 ILE A CA 1
ATOM 2189 C C . ILE A 1 274 ? -4.988 3.031 20.369 1.00 95.94 274 ILE A C 1
ATOM 2191 O O . ILE A 1 274 ? -5.374 2.952 21.540 1.00 95.94 274 ILE A O 1
ATOM 2195 N N . PHE A 1 275 ? -5.840 3.113 19.343 1.00 92.19 275 PHE A N 1
ATOM 2196 C CA . PHE A 1 275 ? -7.285 3.155 19.554 1.00 92.19 275 PHE A CA 1
ATOM 2197 C C . PHE A 1 275 ? -7.812 1.854 20.148 1.00 92.19 275 PHE A C 1
ATOM 2199 O O . PHE A 1 275 ? -8.677 1.904 21.016 1.00 92.19 275 PHE A O 1
ATOM 2206 N N . GLY A 1 276 ? -7.246 0.710 19.778 1.00 91.81 276 GLY A N 1
ATOM 2207 C CA . GLY A 1 276 ? -7.526 -0.591 20.370 1.00 91.81 276 GLY A CA 1
ATOM 2208 C C . GLY A 1 276 ? -7.283 -0.635 21.880 1.00 91.81 276 GLY A C 1
ATOM 2209 O O . GLY A 1 276 ? -8.162 -1.026 22.652 1.00 91.81 276 GLY A O 1
ATOM 2210 N N . ILE A 1 277 ? -6.125 -0.143 22.337 1.00 94.38 277 ILE A N 1
ATOM 2211 C CA . ILE A 1 277 ? -5.811 0.002 23.770 1.00 94.38 277 ILE A CA 1
ATOM 2212 C C . ILE A 1 277 ? -6.824 0.923 24.456 1.00 94.38 277 ILE A C 1
ATOM 2214 O O . ILE A 1 277 ? -7.308 0.623 25.549 1.00 94.38 277 ILE A O 1
ATOM 2218 N N . TRP A 1 278 ? -7.174 2.040 23.822 1.00 89.88 278 TRP A N 1
ATOM 2219 C CA . TRP A 1 278 ? -8.110 3.004 24.396 1.00 89.88 278 TRP A CA 1
ATOM 2220 C C . TRP A 1 278 ? -9.537 2.447 24.469 1.00 89.88 278 TRP A C 1
ATOM 2222 O O . TRP A 1 278 ? -10.210 2.639 25.482 1.00 89.88 278 TRP A O 1
ATOM 2232 N N . LEU A 1 279 ? -9.974 1.692 23.457 1.00 86.38 279 LEU A N 1
ATOM 2233 C CA . LEU A 1 279 ? -11.242 0.963 23.453 1.00 86.38 279 LEU A CA 1
ATOM 2234 C C . LEU A 1 279 ? -11.295 -0.052 24.604 1.00 86.38 279 LEU A C 1
ATOM 2236 O O . LEU A 1 279 ? -12.294 -0.098 25.330 1.00 86.38 279 LEU A O 1
ATOM 2240 N N . LYS A 1 280 ? -10.215 -0.813 24.825 1.00 88.62 280 LYS A N 1
ATOM 2241 C CA . LYS A 1 280 ? -10.083 -1.747 25.960 1.00 88.62 280 LYS A CA 1
ATOM 2242 C C . LYS A 1 280 ? -10.116 -1.014 27.313 1.00 88.62 280 LYS A C 1
ATOM 2244 O O . LYS A 1 280 ? -10.688 -1.529 28.266 1.00 88.62 280 LYS A O 1
ATOM 2249 N N . ALA A 1 281 ? -9.599 0.215 27.377 1.00 89.12 281 ALA A N 1
ATOM 2250 C CA . ALA A 1 281 ? -9.660 1.093 28.551 1.00 89.12 281 ALA A CA 1
ATOM 2251 C C . ALA A 1 281 ? -11.000 1.848 28.722 1.00 89.12 281 ALA A C 1
ATOM 2253 O O . ALA A 1 281 ? -11.119 2.700 29.601 1.00 89.12 281 ALA A O 1
ATOM 2254 N N . GLY A 1 282 ? -12.006 1.567 27.887 1.00 81.75 282 GLY A N 1
ATOM 2255 C CA . GLY A 1 282 ? -13.351 2.145 27.994 1.00 81.75 282 GLY A CA 1
ATOM 2256 C C . GLY A 1 282 ? -13.567 3.460 27.241 1.00 81.75 282 GLY A C 1
ATOM 2257 O O . GLY A 1 282 ? -14.690 3.958 27.212 1.00 81.75 282 GLY A O 1
ATOM 2258 N N . TRP A 1 283 ? -12.547 4.011 26.576 1.00 83.06 283 TRP A N 1
ATOM 2259 C CA . TRP A 1 283 ? -12.738 5.167 25.696 1.00 83.06 283 TRP A CA 1
ATOM 2260 C C . TRP A 1 283 ? -13.589 4.778 24.484 1.00 83.06 283 TRP A C 1
ATOM 2262 O O . TRP A 1 283 ? -13.474 3.669 23.961 1.00 83.06 283 TRP A O 1
ATOM 2272 N N . ARG A 1 284 ? -14.446 5.686 24.017 1.00 78.62 284 ARG A N 1
ATOM 2273 C CA . ARG A 1 284 ? -15.247 5.509 22.802 1.00 78.62 284 ARG A CA 1
ATOM 2274 C C . ARG A 1 284 ? -15.227 6.803 21.987 1.00 78.62 284 ARG A C 1
ATOM 2276 O O . ARG A 1 284 ? -15.391 7.874 22.575 1.00 78.62 284 ARG A O 1
ATOM 2283 N N . PRO A 1 285 ? -15.042 6.740 20.658 1.00 77.75 285 PRO A N 1
ATOM 2284 C CA . PRO A 1 285 ? -15.135 7.927 19.824 1.00 77.75 285 PRO A CA 1
ATOM 2285 C C . PRO A 1 285 ? -16.596 8.387 19.695 1.00 77.75 28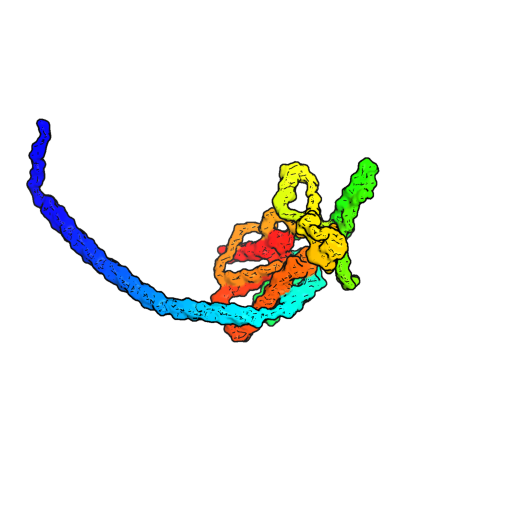5 PRO A C 1
ATOM 2287 O O . PRO A 1 285 ? -17.519 7.576 19.686 1.00 77.75 285 PRO A O 1
ATOM 2290 N N . LYS A 1 286 ? -16.811 9.702 19.543 1.00 71.38 286 LYS A N 1
ATOM 2291 C CA . LYS A 1 286 ? -18.150 10.298 19.329 1.00 71.38 286 LYS A CA 1
ATOM 2292 C C . LYS A 1 286 ? -18.799 9.837 18.015 1.00 71.38 286 LYS A C 1
ATOM 2294 O O . LYS A 1 286 ? -20.017 9.869 17.888 1.00 71.38 286 LYS A O 1
ATOM 2299 N N . ARG A 1 287 ? -17.985 9.452 17.028 1.00 73.88 287 ARG A N 1
ATOM 2300 C CA . ARG A 1 287 ? -18.406 8.887 15.739 1.00 73.88 287 ARG A CA 1
ATOM 2301 C C . ARG A 1 287 ? -17.625 7.613 15.476 1.00 73.88 287 ARG A C 1
ATOM 2303 O O . ARG A 1 287 ? -16.480 7.509 15.906 1.00 73.88 287 ARG A O 1
ATOM 2310 N N . SER A 1 288 ? -18.219 6.684 14.741 1.00 79.50 288 SER A N 1
ATOM 2311 C CA . SER A 1 288 ? -17.515 5.483 14.305 1.00 79.50 288 SER A CA 1
ATOM 2312 C C . SER A 1 288 ? -16.335 5.859 13.407 1.00 79.50 288 SER A C 1
ATOM 2314 O O . SER A 1 288 ? -16.482 6.633 12.457 1.00 79.50 288 SER A O 1
ATOM 2316 N N . ILE A 1 289 ? -15.170 5.308 13.735 1.00 83.62 289 ILE A N 1
ATOM 2317 C CA . ILE A 1 289 ? -13.964 5.386 12.913 1.00 83.62 289 ILE A CA 1
ATOM 2318 C C . ILE A 1 289 ? -13.848 4.049 12.188 1.00 83.62 289 ILE A C 1
ATOM 2320 O O . ILE A 1 289 ? -13.916 3.001 12.831 1.00 83.62 289 ILE A O 1
ATOM 2324 N N . VAL A 1 290 ? -13.711 4.090 10.867 1.00 90.56 290 VAL A N 1
ATOM 2325 C CA . VAL A 1 290 ? -13.582 2.906 10.015 1.00 90.56 290 VAL A CA 1
ATOM 2326 C C . VAL A 1 290 ? -12.187 2.923 9.410 1.00 90.56 290 VAL A C 1
ATOM 2328 O O . VAL A 1 290 ? -11.841 3.860 8.694 1.00 90.56 290 VAL A O 1
ATOM 2331 N N . PHE A 1 291 ? -11.388 1.908 9.728 1.00 95.44 291 PHE A N 1
ATOM 2332 C CA . PHE A 1 291 ? -10.087 1.694 9.103 1.00 95.44 291 PHE A CA 1
ATOM 2333 C C . PHE A 1 291 ? -10.260 0.810 7.872 1.00 95.44 291 PHE A C 1
ATOM 2335 O O . PHE A 1 291 ? -10.894 -0.242 7.960 1.00 95.44 291 PHE A O 1
ATOM 2342 N N . CYS A 1 292 ? -9.698 1.239 6.746 1.00 95.88 292 CYS A N 1
ATOM 2343 C CA . CYS A 1 292 ? -9.754 0.517 5.482 1.00 95.88 292 CYS A CA 1
ATOM 2344 C C . CYS A 1 292 ? -8.336 0.256 4.969 1.00 95.88 292 CYS A C 1
ATOM 2346 O O . CYS A 1 292 ? -7.553 1.192 4.825 1.00 95.88 292 CYS A O 1
ATOM 2348 N N . ALA A 1 293 ? -8.036 -1.009 4.682 1.00 96.81 293 ALA A N 1
ATOM 2349 C CA . ALA A 1 293 ? -6.862 -1.417 3.923 1.00 96.81 293 ALA A CA 1
ATOM 2350 C C . ALA A 1 293 ? -7.355 -1.829 2.531 1.00 96.81 293 ALA A C 1
ATOM 2352 O O . ALA A 1 293 ? -8.097 -2.805 2.404 1.00 96.81 293 ALA A O 1
ATOM 2353 N N . PHE A 1 294 ? -7.033 -1.038 1.511 1.00 96.94 294 PHE A N 1
ATOM 2354 C CA . PHE A 1 294 ? -7.515 -1.238 0.145 1.00 96.94 294 PHE A CA 1
ATOM 2355 C C . PHE A 1 294 ? -6.502 -2.038 -0.677 1.00 96.94 294 PHE A C 1
ATOM 2357 O O . PHE A 1 294 ? -5.326 -1.713 -0.668 1.00 96.94 294 PHE A O 1
ATOM 2364 N N . GLY A 1 295 ? -6.950 -3.072 -1.384 1.00 95.44 295 GLY A N 1
ATOM 2365 C CA . GLY A 1 295 ? -6.102 -3.771 -2.355 1.00 95.44 295 GLY A CA 1
ATOM 2366 C C . GLY A 1 295 ? -6.254 -3.187 -3.760 1.00 95.44 295 GLY A C 1
ATOM 2367 O O . GLY A 1 295 ? -7.243 -2.505 -4.050 1.00 95.44 295 GLY A O 1
ATOM 2368 N N . ALA A 1 296 ? -5.325 -3.530 -4.648 1.00 94.56 296 ALA A N 1
ATOM 2369 C CA . ALA A 1 296 ? -5.303 -3.122 -6.054 1.00 94.56 296 ALA A CA 1
ATOM 2370 C C . ALA A 1 296 ? -5.364 -1.597 -6.291 1.00 94.56 296 ALA A C 1
ATOM 2372 O O . ALA A 1 296 ? -6.017 -1.130 -7.230 1.00 94.56 296 ALA A O 1
ATOM 2373 N N . GLU A 1 297 ? -4.710 -0.806 -5.444 1.00 94.50 297 GLU A N 1
ATOM 2374 C CA . GLU A 1 297 ? -4.520 0.626 -5.660 1.00 94.50 297 GLU A CA 1
ATOM 2375 C C . GLU A 1 297 ? -3.550 0.912 -6.802 1.00 94.50 297 GLU A C 1
ATOM 2377 O O . GLU A 1 297 ? -3.883 1.713 -7.680 1.00 94.50 297 GLU A O 1
ATOM 2382 N N . GLU A 1 298 ? -2.463 0.147 -6.888 1.00 90.56 298 GLU A N 1
ATOM 2383 C CA . GLU A 1 298 ? -1.421 0.301 -7.911 1.00 90.56 298 GLU A CA 1
ATOM 2384 C C . GLU A 1 298 ? -1.976 0.078 -9.330 1.00 90.56 298 GLU A C 1
ATOM 2386 O O . GLU A 1 298 ? -1.459 0.564 -10.342 1.00 90.56 298 GLU A O 1
ATOM 2391 N N . TYR A 1 299 ? -3.109 -0.624 -9.400 1.00 89.31 299 TYR A N 1
ATOM 2392 C CA . TYR A 1 299 ? -3.913 -0.848 -10.594 1.00 89.31 299 TYR A CA 1
ATOM 2393 C C . TYR A 1 299 ? -5.063 0.158 -10.726 1.00 89.31 299 TYR A C 1
ATOM 2395 O O . TYR A 1 299 ? -6.145 -0.196 -11.179 1.00 89.31 299 TYR A O 1
ATOM 2403 N N . SER A 1 300 ? -4.826 1.424 -10.375 1.00 86.81 300 SER A N 1
ATOM 2404 C CA . SER A 1 300 ? -5.796 2.524 -10.471 1.00 86.81 300 SER A CA 1
ATOM 2405 C C . SER A 1 300 ? -6.923 2.477 -9.437 1.00 86.81 300 SER A C 1
ATOM 2407 O O . SER A 1 300 ? -8.091 2.688 -9.770 1.00 86.81 300 SER A O 1
ATOM 2409 N N . THR A 1 301 ? -6.592 2.317 -8.155 1.00 89.88 301 THR A N 1
ATOM 2410 C CA . THR A 1 301 ? -7.528 2.486 -7.021 1.00 89.88 301 THR A CA 1
ATOM 2411 C C . THR A 1 301 ? -8.723 1.519 -7.038 1.00 89.88 301 THR A C 1
ATOM 2413 O O . THR A 1 301 ? -9.795 1.855 -6.535 1.00 89.88 301 THR A O 1
ATOM 2416 N N . ILE A 1 302 ? -8.570 0.317 -7.613 1.00 90.50 302 ILE A N 1
ATOM 2417 C CA . ILE A 1 302 ? -9.684 -0.625 -7.830 1.00 90.50 302 ILE A CA 1
ATOM 2418 C C . ILE A 1 302 ? -10.390 -0.946 -6.514 1.00 90.50 302 ILE A C 1
ATOM 2420 O O . ILE A 1 302 ? -11.594 -0.729 -6.404 1.00 90.50 302 ILE A O 1
ATOM 2424 N N . GLY A 1 303 ? -9.673 -1.413 -5.487 1.00 90.12 303 GLY A N 1
ATOM 2425 C CA . GLY A 1 303 ? -10.324 -1.886 -4.263 1.00 90.12 303 GLY A CA 1
ATOM 2426 C C . GLY A 1 303 ? -11.073 -0.796 -3.500 1.00 90.12 303 GLY A C 1
ATOM 2427 O O . GLY A 1 303 ? -12.158 -1.052 -2.973 1.00 90.12 303 GLY A O 1
ATOM 2428 N N . SER A 1 304 ? -10.536 0.428 -3.451 1.00 90.81 304 SER A N 1
ATOM 2429 C CA . SER A 1 304 ? -11.224 1.544 -2.798 1.00 90.81 304 SER A CA 1
ATOM 2430 C C . SER A 1 304 ? -12.451 1.974 -3.592 1.00 90.81 304 SER A C 1
ATOM 2432 O O . SER A 1 304 ? -13.515 2.164 -3.004 1.00 90.81 304 SER A O 1
ATOM 2434 N N . MET A 1 305 ? -12.352 2.042 -4.917 1.00 89.44 305 MET A N 1
ATOM 2435 C CA . MET A 1 305 ? -13.476 2.395 -5.774 1.00 89.44 305 MET A CA 1
ATOM 2436 C C . MET A 1 305 ? -14.582 1.346 -5.736 1.00 89.44 305 MET A C 1
ATOM 2438 O O . MET A 1 305 ? -15.726 1.731 -5.497 1.00 89.44 305 MET A O 1
ATOM 2442 N N . GLU A 1 306 ? -14.269 0.053 -5.853 1.00 87.19 306 GLU A N 1
ATOM 2443 C CA . GLU A 1 306 ? -15.252 -1.032 -5.714 1.00 87.19 306 GLU A CA 1
ATOM 2444 C C . GLU A 1 306 ? -15.937 -1.011 -4.347 1.00 87.19 306 GLU A C 1
ATOM 2446 O O . GLU A 1 306 ? -17.156 -1.177 -4.249 1.00 87.19 306 GLU A O 1
ATOM 2451 N N . TRP A 1 307 ? -15.185 -0.712 -3.283 1.00 87.12 307 TRP A N 1
ATOM 2452 C CA . TRP A 1 307 ? -15.759 -0.555 -1.951 1.00 87.12 307 TRP A CA 1
ATOM 2453 C C . TRP A 1 307 ? -16.767 0.588 -1.880 1.00 87.12 307 TRP A C 1
ATOM 2455 O O . TRP A 1 307 ? -17.878 0.394 -1.376 1.00 87.12 307 TRP A O 1
ATOM 2465 N N . VAL A 1 308 ? -16.436 1.761 -2.437 1.00 85.12 308 VAL A N 1
ATOM 2466 C CA . VAL A 1 308 ? -17.442 2.819 -2.560 1.00 85.12 308 VAL A CA 1
ATOM 2467 C C . VAL A 1 308 ? -18.598 2.289 -3.414 1.00 85.12 308 VAL A C 1
ATOM 2469 O O . VAL A 1 308 ? -19.746 2.589 -3.113 1.00 85.12 308 VAL A O 1
ATOM 2472 N N . GLN A 1 309 ? -18.348 1.520 -4.480 1.00 80.94 309 GLN A N 1
ATOM 2473 C CA . GLN A 1 309 ? -19.389 1.055 -5.400 1.00 80.94 309 GLN A CA 1
ATOM 2474 C C . GLN A 1 309 ? -20.472 0.202 -4.766 1.00 80.94 309 GLN A C 1
ATOM 2476 O O . GLN A 1 309 ? -21.657 0.512 -4.899 1.00 80.94 309 GLN A O 1
ATOM 2481 N N . VAL A 1 310 ? -20.061 -0.797 -3.998 1.00 79.56 310 VAL A N 1
ATOM 2482 C CA . VAL A 1 310 ? -20.983 -1.635 -3.231 1.00 79.56 310 VAL A CA 1
ATOM 2483 C C . VAL A 1 310 ? -21.706 -0.832 -2.152 1.00 79.56 310 VAL A C 1
ATOM 2485 O O . VAL A 1 310 ? -22.902 -1.034 -1.919 1.00 79.56 310 VAL A O 1
ATOM 2488 N N . ALA A 1 311 ? -21.013 0.117 -1.513 1.00 73.31 311 ALA A N 1
ATOM 2489 C CA . ALA A 1 311 ? -21.651 0.997 -0.543 1.00 73.31 311 ALA A CA 1
ATOM 2490 C C . ALA A 1 311 ? -22.796 1.801 -1.179 1.00 73.31 311 ALA A C 1
ATOM 2492 O O . ALA A 1 311 ? -23.805 2.017 -0.522 1.00 73.31 311 ALA A O 1
ATOM 2493 N N . LYS A 1 312 ? -22.684 2.184 -2.458 1.00 65.00 312 LYS A N 1
ATOM 2494 C CA . LYS A 1 312 ? -23.741 2.900 -3.194 1.00 65.00 312 LYS A CA 1
ATOM 2495 C C . LYS A 1 312 ? -24.938 2.020 -3.522 1.00 65.00 312 LYS A C 1
ATOM 2497 O O . LYS A 1 312 ? -26.061 2.479 -3.397 1.00 65.00 312 LYS A O 1
ATOM 2502 N N . SER A 1 313 ? -24.710 0.782 -3.967 1.00 57.59 313 SER A N 1
ATOM 2503 C CA . SER A 1 313 ? -25.786 -0.121 -4.409 1.00 57.59 313 SER A CA 1
ATOM 2504 C C . SER A 1 313 ? -26.643 -0.659 -3.263 1.00 57.59 313 SER A C 1
ATOM 2506 O O . SER A 1 313 ? -27.633 -1.345 -3.500 1.00 57.59 313 SER A O 1
ATOM 2508 N N . SER A 1 314 ? -26.219 -0.415 -2.023 1.00 54.00 314 SER A N 1
ATOM 2509 C CA . SER A 1 314 ? -26.905 -0.851 -0.806 1.00 54.00 314 SER A CA 1
ATOM 2510 C C . SER A 1 314 ? -27.906 0.189 -0.268 1.00 54.00 314 SER A C 1
ATOM 2512 O O . SER A 1 314 ? -28.507 -0.051 0.781 1.00 54.00 314 SER A O 1
ATOM 2514 N N . PHE A 1 315 ? -28.090 1.312 -0.977 1.00 42.47 315 PHE A N 1
ATOM 2515 C CA . PHE A 1 315 ? -29.071 2.376 -0.719 1.00 42.47 315 PHE A CA 1
ATOM 2516 C C . PHE A 1 315 ? -29.945 2.622 -1.956 1.00 42.47 315 PHE A C 1
ATOM 2518 O O . PHE A 1 315 ? -31.042 3.199 -1.775 1.00 42.47 315 PHE A O 1
#

Foldseek 3Di:
DDDDDDDDDCVVVVVVVVVVVVVVVVVVCVVVVVVVVVVVVVVVVVVVVVVVVVVVVVVVVVVVVVVLVVVLFDPVLLVVQLVVLLPAAQAFPDPVVVVLVVVLQVLLVVLPDDDDDDDDDFDDDAADLVDADKDFDADPVRDTPDMAPSAFDDPDPPPPRPSSRQGTDDQADDQLVPVVVCVVVPNPDDHDADDCVRQQVVDQDPCRDPPNDPGHHPRDGHHAASDNAAAGPVADDDAD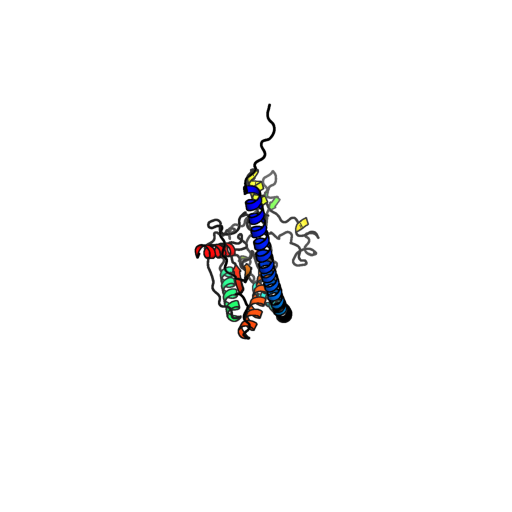DDFEAEDEFESHDNHSCSPVGSSSVSVLSSVSNSVSVVVVVVDDDPTHYHYYHAGPVRVRNHRVRVVRRVNVVVD

Radius of gyration: 34.52 Å; chains: 1; bounding box: 96×91×70 Å

pLDDT: mean 76.69, std 16.88, range [35.34, 97.69]

InterPro domains:
  IPR007484 Peptidase M28 [PF04389] (240-309)
  IPR039373 Transferrin receptor protein 1/Glutamate carboxypeptidase 2-like [PTHR10404] (242-309)
  IPR046450 PA domain superfamily [SSF52025] (123-245)